Protein AF-A0A427TAP5-F1 (afdb_monomer_lite)

Organism: NCBI:txid2267691

pLDDT: mean 83.66, std 18.41, range [25.94, 98.5]

Structure (mmCIF, N/CA/C/O backbone):
data_AF-A0A427TAP5-F1
#
_entry.id   AF-A0A427TAP5-F1
#
loop_
_atom_site.group_PDB
_atom_site.id
_atom_site.type_symbol
_atom_site.label_atom_id
_atom_site.label_alt_id
_atom_site.label_comp_id
_atom_site.label_asym_id
_atom_site.label_entity_id
_atom_site.label_seq_id
_atom_site.pdbx_PDB_ins_code
_atom_site.Cartn_x
_atom_site.Cartn_y
_atom_site.Cartn_z
_atom_site.occupancy
_atom_site.B_iso_or_equiv
_atom_site.auth_seq_id
_atom_site.auth_comp_id
_atom_site.auth_asym_id
_atom_site.auth_atom_id
_atom_site.pdbx_PDB_model_num
ATOM 1 N N . MET A 1 1 ? -48.249 19.374 57.199 1.00 39.59 1 MET A N 1
ATOM 2 C CA . MET A 1 1 ? -49.487 20.054 56.760 1.00 39.59 1 MET A CA 1
ATOM 3 C C . MET A 1 1 ? -50.034 19.274 55.580 1.00 39.59 1 MET A C 1
ATOM 5 O O . MET A 1 1 ? -49.318 19.154 54.598 1.00 39.59 1 MET A O 1
ATOM 9 N N . VAL A 1 2 ? -51.227 18.689 55.695 1.00 40.00 2 VAL A N 1
ATOM 10 C CA . VAL A 1 2 ? -51.883 17.977 54.583 1.00 40.00 2 VAL A CA 1
ATOM 11 C C . VAL A 1 2 ? -52.813 18.966 53.885 1.00 40.00 2 VAL A C 1
ATOM 13 O O . VAL A 1 2 ? -53.567 19.669 54.557 1.00 40.00 2 VAL A O 1
ATOM 16 N N . ALA A 1 3 ? -52.713 19.076 52.560 1.00 45.16 3 ALA A N 1
ATOM 17 C CA . ALA A 1 3 ? -53.580 19.954 51.780 1.00 45.16 3 ALA A CA 1
ATOM 18 C C . ALA A 1 3 ? -55.010 19.378 51.719 1.00 45.16 3 ALA A C 1
ATOM 20 O O . ALA A 1 3 ? -55.154 18.159 51.633 1.00 45.16 3 ALA A O 1
ATOM 21 N N . PRO A 1 4 ? -56.066 20.212 51.745 1.00 47.97 4 PRO A N 1
ATOM 22 C CA . PRO A 1 4 ? -57.432 19.721 51.614 1.00 47.97 4 PRO A CA 1
ATOM 23 C C . PRO A 1 4 ? -57.667 19.174 50.200 1.00 47.97 4 PRO A C 1
ATOM 25 O O . PRO A 1 4 ? -57.480 19.889 49.210 1.00 47.97 4 PRO A O 1
ATOM 28 N N . GLU A 1 5 ? -58.102 17.916 50.103 1.00 47.03 5 GLU A N 1
ATOM 29 C CA . GLU A 1 5 ? -58.583 17.350 48.842 1.00 47.03 5 GLU A CA 1
ATOM 30 C C . GLU A 1 5 ? -59.774 18.159 48.316 1.00 47.03 5 GLU A C 1
ATOM 32 O O . GLU A 1 5 ? -60.686 18.540 49.056 1.00 47.03 5 GLU A O 1
ATOM 37 N N . LYS A 1 6 ? -59.767 18.436 47.009 1.00 46.75 6 LYS A N 1
ATOM 38 C CA . LYS A 1 6 ? -60.892 19.100 46.347 1.00 46.75 6 LYS A CA 1
ATOM 39 C C . LYS A 1 6 ? -62.068 18.119 46.269 1.00 46.75 6 LYS A C 1
ATOM 41 O O . LYS A 1 6 ? -61.846 16.981 45.859 1.00 46.75 6 LYS A O 1
ATOM 46 N N . PRO A 1 7 ? -63.308 18.540 46.575 1.00 47.72 7 PRO A N 1
ATOM 47 C CA . PRO A 1 7 ? -64.465 17.662 46.460 1.00 47.72 7 PRO A CA 1
ATOM 48 C C . PRO A 1 7 ? -64.634 17.198 45.009 1.00 47.72 7 PRO A C 1
ATOM 50 O O . PRO A 1 7 ? -64.739 18.010 44.086 1.00 47.72 7 PRO A O 1
ATOM 53 N N . GLN A 1 8 ? -64.648 15.881 44.817 1.00 48.94 8 GLN A N 1
ATOM 54 C CA . GLN A 1 8 ? -64.841 15.255 43.516 1.00 48.94 8 GLN A CA 1
ATOM 55 C C . GLN A 1 8 ? -66.240 15.600 42.985 1.00 48.94 8 GLN A C 1
ATOM 57 O O . GLN A 1 8 ? -67.245 15.423 43.671 1.00 48.94 8 GLN A O 1
ATOM 62 N N . SER A 1 9 ? -66.298 16.144 41.767 1.00 46.56 9 SER A N 1
ATOM 63 C CA . SER A 1 9 ? -67.547 16.612 41.158 1.00 46.56 9 SER A CA 1
ATOM 64 C C . SER A 1 9 ? -68.545 15.461 41.019 1.00 46.56 9 SER A C 1
ATOM 66 O O . SER A 1 9 ? -68.248 14.474 40.348 1.00 46.56 9 SER A O 1
ATOM 68 N N . ALA A 1 10 ? -69.743 15.614 41.589 1.00 49.19 10 ALA A N 1
ATOM 69 C CA . ALA A 1 10 ? -70.813 14.630 41.448 1.00 49.19 10 ALA A CA 1
ATOM 70 C C . ALA A 1 10 ? -71.161 14.399 39.959 1.00 49.19 10 ALA A C 1
ATOM 72 O O . ALA A 1 10 ? -71.121 15.356 39.170 1.00 49.19 10 ALA A O 1
ATOM 73 N N . PRO A 1 11 ? -71.491 13.158 39.549 1.00 53.19 11 PRO A N 1
ATOM 74 C CA . PRO A 1 11 ? -71.753 12.840 38.152 1.00 53.19 11 PRO A CA 1
ATOM 75 C C . PRO A 1 11 ? -72.987 13.594 37.645 1.00 53.19 11 PRO A C 1
ATOM 77 O O . PRO A 1 11 ? -74.078 13.489 38.206 1.00 53.19 11 PRO A O 1
ATOM 80 N N . LYS A 1 12 ? -72.818 14.349 36.554 1.00 56.84 12 LYS A N 1
ATOM 81 C CA . LYS A 1 12 ? -73.929 15.002 35.852 1.00 56.84 12 LYS A CA 1
ATOM 82 C C . LYS A 1 12 ? -74.836 13.921 35.266 1.00 56.84 12 LYS A C 1
ATOM 84 O O . LYS A 1 12 ? -74.424 13.210 34.354 1.00 56.84 12 LYS A O 1
ATOM 89 N N . THR A 1 13 ? -76.066 13.814 35.755 1.00 53.75 13 THR A N 1
ATOM 90 C CA . THR A 1 13 ? -77.063 12.889 35.212 1.00 53.75 13 THR A CA 1
ATOM 91 C C . THR A 1 13 ? -77.574 13.393 33.862 1.00 53.75 13 THR A C 1
ATOM 93 O O . THR A 1 13 ? -78.489 14.211 33.771 1.00 53.75 13 THR A O 1
ATOM 96 N N . THR A 1 14 ? -76.973 12.906 32.777 1.00 61.78 14 THR A N 1
ATOM 97 C CA . THR A 1 14 ? -77.466 13.129 31.416 1.00 61.78 14 THR A CA 1
ATOM 98 C C . THR A 1 14 ? -78.796 12.402 31.231 1.00 61.78 14 THR A C 1
ATOM 100 O O . THR A 1 14 ? -78.848 11.178 31.142 1.00 61.78 14 THR A O 1
ATOM 103 N N . GLN A 1 15 ? -79.884 13.169 31.180 1.00 73.69 15 GLN A N 1
ATOM 104 C CA . GLN A 1 15 ? -81.223 12.671 30.867 1.00 73.69 15 GLN A CA 1
ATOM 105 C C . GLN A 1 15 ? -81.251 11.923 29.519 1.00 73.69 15 GLN A C 1
ATOM 107 O O . GLN A 1 15 ? -80.709 12.401 28.519 1.00 73.69 15 GLN A O 1
ATOM 112 N N . PHE A 1 16 ? -81.874 10.741 29.500 1.00 81.44 16 PHE A N 1
ATOM 113 C CA . PHE A 1 16 ? -81.977 9.894 28.309 1.00 81.44 16 PHE A CA 1
ATOM 114 C C . PHE A 1 16 ? -82.838 10.545 27.218 1.00 81.44 16 PHE A C 1
ATOM 116 O O . PHE A 1 16 ? -83.884 11.130 27.506 1.00 81.44 16 PHE A O 1
ATOM 123 N N . ALA A 1 17 ? -82.442 10.387 25.954 1.00 79.94 17 ALA A N 1
ATOM 124 C CA . ALA A 1 17 ? -83.244 10.828 24.821 1.00 79.94 17 ALA A CA 1
ATOM 125 C C . ALA A 1 17 ? -84.528 9.988 24.707 1.00 79.94 17 ALA A C 1
ATOM 127 O O . ALA A 1 17 ? -84.497 8.759 24.822 1.00 79.94 17 ALA A O 1
ATOM 128 N N . VAL A 1 18 ? -85.658 10.651 24.456 1.00 79.06 18 VAL A N 1
ATOM 129 C CA . VAL A 1 18 ? -86.977 10.019 24.315 1.00 79.06 18 VAL A CA 1
ATOM 130 C C . VAL A 1 18 ? -87.340 9.919 22.834 1.00 79.06 18 VAL A C 1
ATOM 132 O O . VAL A 1 18 ? -87.356 10.920 22.123 1.00 79.06 18 VAL A O 1
ATOM 135 N N . GLY A 1 19 ? -87.633 8.706 22.373 1.00 75.69 19 GLY A N 1
ATOM 136 C CA . GLY A 1 19 ? -88.210 8.423 21.062 1.00 75.69 19 GLY A CA 1
ATOM 137 C C . GLY A 1 19 ? -89.713 8.127 21.135 1.00 75.69 19 GLY A C 1
ATOM 138 O O . GLY A 1 19 ? -90.328 8.124 22.199 1.00 75.69 19 GLY A O 1
ATOM 139 N N . VAL A 1 20 ? -90.304 7.804 19.981 1.00 75.25 20 VAL A N 1
ATOM 140 C CA . VAL A 1 20 ? -91.761 7.605 19.788 1.00 75.25 20 VAL A CA 1
ATOM 141 C C . VAL A 1 20 ? -92.376 6.514 20.692 1.00 75.25 20 VAL A C 1
ATOM 143 O O . VAL A 1 20 ? -93.588 6.486 20.885 1.00 75.25 20 VAL A O 1
ATOM 146 N N . ARG A 1 21 ? -91.563 5.616 21.268 1.00 80.12 21 ARG A N 1
ATOM 147 C CA . ARG A 1 21 ? -91.992 4.544 22.191 1.00 80.12 21 ARG A CA 1
ATOM 148 C C . ARG A 1 21 ? -91.241 4.548 23.536 1.00 80.12 21 ARG A C 1
ATOM 150 O O . ARG A 1 21 ? -91.074 3.497 24.144 1.00 80.12 21 ARG A O 1
ATOM 157 N N . GLY A 1 22 ? -90.799 5.716 24.007 1.00 83.19 22 GLY A N 1
ATOM 158 C CA . GLY A 1 22 ? -90.080 5.873 25.279 1.00 83.19 22 GLY A CA 1
ATOM 159 C C . GLY A 1 22 ? -88.576 6.091 25.096 1.00 83.19 22 GLY A C 1
ATOM 160 O O . GLY A 1 22 ? -88.138 6.534 24.036 1.00 83.19 22 GLY A O 1
ATOM 161 N N . TYR A 1 23 ? -87.781 5.830 26.136 1.00 85.31 23 TYR A N 1
ATOM 162 C CA . TYR A 1 23 ? -86.335 6.082 26.112 1.00 85.31 23 TYR A CA 1
ATOM 163 C C . TYR A 1 23 ? -85.601 5.296 25.015 1.00 85.31 23 TYR A C 1
ATOM 165 O O . TYR A 1 23 ? -85.964 4.168 24.678 1.00 85.31 23 TYR A O 1
ATOM 173 N N . ASN A 1 24 ? -84.536 5.892 24.476 1.00 85.25 24 ASN A N 1
ATOM 174 C CA . ASN A 1 24 ? -83.646 5.244 23.520 1.00 85.25 24 ASN A CA 1
ATOM 175 C C . ASN A 1 24 ? -82.921 4.061 24.186 1.00 85.25 24 ASN A C 1
ATOM 177 O O . ASN A 1 24 ? -81.950 4.259 24.914 1.00 85.25 24 ASN A O 1
ATOM 181 N N . GLN A 1 25 ? -83.392 2.841 23.909 1.00 84.19 25 GLN A N 1
ATOM 182 C CA . GLN A 1 25 ? -82.878 1.599 24.496 1.00 84.19 25 GLN A CA 1
ATOM 183 C C . GLN A 1 25 ? -81.355 1.486 24.383 1.00 84.19 25 GLN A C 1
ATOM 185 O O . GLN A 1 25 ? -80.702 1.251 25.390 1.00 84.19 25 GLN A O 1
ATOM 190 N N . ARG A 1 26 ? -80.770 1.791 23.215 1.00 84.81 26 ARG A N 1
ATOM 191 C CA . ARG A 1 26 ? -79.315 1.703 23.020 1.00 84.81 26 ARG A CA 1
ATOM 192 C C . ARG A 1 26 ? -78.543 2.633 23.963 1.00 84.81 26 ARG A C 1
ATOM 194 O O . ARG A 1 26 ? -77.546 2.220 24.535 1.00 84.81 26 ARG A O 1
ATOM 201 N N . GLN A 1 27 ? -79.035 3.857 24.169 1.00 86.25 27 GLN A N 1
ATOM 202 C CA . GLN A 1 27 ? -78.428 4.822 25.096 1.00 86.25 27 GLN A CA 1
ATOM 203 C C . GLN A 1 27 ? -78.583 4.386 26.565 1.00 86.25 27 GLN A C 1
ATOM 205 O O . GLN A 1 27 ? -77.705 4.644 27.389 1.00 86.25 27 GLN A O 1
ATOM 210 N N . VAL A 1 28 ? -79.704 3.740 26.904 1.00 88.75 28 VAL A N 1
ATOM 211 C CA . VAL A 1 28 ? -79.942 3.186 28.245 1.00 88.75 28 VAL A CA 1
ATOM 212 C C . VAL A 1 28 ? -79.015 1.997 28.501 1.00 88.75 28 VAL A C 1
ATOM 214 O O . VAL A 1 28 ? -78.360 1.971 29.538 1.00 88.75 28 VAL A O 1
ATOM 217 N N . ASP A 1 29 ? -78.891 1.070 27.552 1.00 88.56 29 ASP A N 1
ATOM 218 C CA . ASP A 1 29 ? -78.021 -0.105 27.653 1.00 88.56 29 ASP A CA 1
ATOM 219 C C . ASP A 1 29 ? -76.536 0.291 27.720 1.00 88.56 29 ASP A C 1
ATOM 221 O O . ASP A 1 29 ? -75.805 -0.211 28.575 1.00 88.56 29 ASP A O 1
ATOM 225 N N . GLU A 1 30 ? -76.102 1.249 26.888 1.00 88.12 30 GLU A N 1
ATOM 226 C CA . GLU A 1 30 ? -74.766 1.862 26.947 1.00 88.12 30 GLU A CA 1
ATOM 227 C C . GLU A 1 30 ? -74.496 2.439 28.353 1.00 88.12 30 GLU A C 1
ATOM 229 O O . GLU A 1 30 ? -73.496 2.088 28.984 1.00 88.12 30 GLU A O 1
ATOM 234 N N . ARG A 1 31 ? -75.419 3.240 28.913 1.00 89.00 31 ARG A N 1
ATOM 235 C CA . ARG A 1 31 ? -75.233 3.839 30.248 1.00 89.00 31 ARG A CA 1
ATOM 236 C C . ARG A 1 31 ? -75.342 2.830 31.395 1.00 89.00 31 ARG A C 1
ATOM 238 O O . ARG A 1 31 ? -74.674 3.004 32.411 1.00 89.00 31 ARG A O 1
ATOM 245 N N . LEU A 1 32 ? -76.153 1.779 31.269 1.00 91.38 32 LEU A N 1
ATOM 246 C CA . LEU A 1 32 ? -76.218 0.693 32.254 1.00 91.38 32 LEU A CA 1
ATOM 247 C C . LEU A 1 32 ? -74.939 -0.152 32.237 1.00 91.38 32 LEU A C 1
ATOM 249 O O . LEU A 1 32 ? -74.470 -0.561 33.301 1.00 91.38 32 LEU A O 1
ATOM 253 N N . ALA A 1 33 ? -74.340 -0.373 31.064 1.00 91.00 33 ALA A N 1
ATOM 254 C CA . ALA A 1 33 ? -73.041 -1.027 30.935 1.00 91.00 33 ALA A CA 1
ATOM 255 C C . ALA A 1 33 ? -71.915 -0.176 31.550 1.00 91.00 33 ALA A C 1
ATOM 257 O O . ALA A 1 33 ? -71.110 -0.707 32.320 1.00 91.00 33 ALA A O 1
ATOM 258 N N . GLU A 1 34 ? -71.898 1.138 31.290 1.00 90.81 34 GLU A N 1
ATOM 259 C CA . GLU A 1 34 ? -71.001 2.092 31.958 1.00 90.81 34 GLU A CA 1
ATOM 260 C C . GLU A 1 34 ? -71.187 2.080 33.478 1.00 90.81 34 GLU A C 1
ATOM 262 O O . GLU A 1 34 ? -70.222 1.862 34.200 1.00 90.81 34 GLU A O 1
ATOM 267 N N . LEU A 1 35 ? -72.416 2.228 33.982 1.00 94.06 35 LEU A N 1
ATOM 268 C CA . LEU A 1 35 ? -72.699 2.235 35.421 1.00 94.06 35 LEU A CA 1
ATOM 269 C C . LEU A 1 35 ? -72.313 0.907 36.093 1.00 94.06 35 LEU A C 1
ATOM 271 O O . LEU A 1 35 ? -71.794 0.895 37.207 1.00 94.06 35 LEU A O 1
ATOM 275 N N . THR A 1 36 ? -72.520 -0.222 35.411 1.00 94.88 36 THR A N 1
ATOM 276 C CA . THR A 1 36 ? -72.092 -1.546 35.892 1.00 94.88 36 THR A CA 1
ATOM 277 C C . THR A 1 36 ? -70.565 -1.655 35.941 1.00 94.88 36 THR A C 1
ATOM 279 O O . THR A 1 36 ? -70.020 -2.282 36.852 1.00 94.88 36 THR A O 1
ATOM 282 N N . LYS A 1 37 ? -69.855 -1.039 34.988 1.00 95.62 37 LYS A N 1
ATOM 283 C CA . LYS A 1 37 ? -68.391 -0.936 34.998 1.00 95.62 37 LYS A CA 1
ATOM 284 C C . LYS A 1 37 ? -67.913 -0.026 36.136 1.00 95.62 37 LYS A C 1
ATOM 286 O O . LYS A 1 37 ? -67.112 -0.484 36.945 1.00 95.62 37 LYS A O 1
ATOM 291 N N . GLU A 1 38 ? -68.468 1.181 36.261 1.00 94.25 38 GLU A N 1
ATOM 292 C CA . GLU A 1 38 ? -68.204 2.132 37.352 1.00 94.25 38 GLU A CA 1
ATOM 293 C C . GLU A 1 38 ? -68.434 1.477 38.728 1.00 94.25 38 GLU A C 1
ATOM 295 O O . GLU A 1 38 ? -67.595 1.599 39.621 1.00 94.25 38 GLU A O 1
ATOM 300 N N . MET A 1 39 ? -69.518 0.707 38.903 1.00 95.38 39 MET A N 1
ATOM 301 C CA . MET A 1 39 ? -69.781 -0.051 40.134 1.00 95.38 39 MET A CA 1
ATOM 302 C C . MET A 1 39 ? -68.739 -1.138 40.411 1.00 95.38 39 MET A C 1
ATOM 304 O O . MET A 1 39 ? -68.358 -1.317 41.565 1.00 95.38 39 MET A O 1
ATOM 308 N N . ARG A 1 40 ? -68.279 -1.878 39.392 1.00 95.69 40 ARG A N 1
ATOM 309 C CA . ARG A 1 40 ? -67.239 -2.912 39.559 1.00 95.69 40 ARG A CA 1
ATOM 310 C C . ARG A 1 40 ? -65.884 -2.300 39.901 1.00 95.69 40 ARG A C 1
ATOM 312 O O . ARG A 1 40 ? -65.202 -2.815 40.781 1.00 95.69 40 ARG A O 1
ATOM 319 N N . GLU A 1 41 ? -65.519 -1.204 39.242 1.00 95.44 41 GLU A N 1
ATOM 320 C CA . GLU A 1 41 ? -64.302 -0.439 39.535 1.00 95.44 41 GLU A CA 1
ATOM 321 C C . GLU A 1 41 ? -64.362 0.137 40.958 1.00 95.44 41 GLU A C 1
ATOM 323 O O . GLU A 1 41 ? -63.457 -0.107 41.751 1.00 95.44 41 GLU A O 1
ATOM 328 N N . THR A 1 42 ? -65.477 0.768 41.342 1.00 95.81 42 THR A N 1
ATOM 329 C CA . THR A 1 42 ? -65.686 1.297 42.704 1.00 95.81 42 THR A CA 1
ATOM 330 C C . THR A 1 42 ? -65.667 0.197 43.768 1.00 95.81 42 THR A C 1
ATOM 332 O O . THR A 1 42 ? -65.064 0.376 44.824 1.00 95.81 42 THR A O 1
ATOM 335 N N . ALA A 1 43 ? -66.297 -0.956 43.511 1.00 96.06 43 ALA A N 1
ATOM 336 C CA . ALA A 1 43 ? -66.269 -2.095 44.428 1.00 96.06 43 ALA A CA 1
ATOM 337 C C . ALA A 1 43 ? -64.843 -2.631 44.609 1.00 96.06 43 ALA A C 1
ATOM 339 O O . ALA A 1 43 ? -64.413 -2.836 45.740 1.00 96.06 43 ALA A O 1
ATOM 340 N N . ARG A 1 44 ? -64.084 -2.766 43.515 1.00 96.62 44 ARG A N 1
ATOM 341 C CA . ARG A 1 44 ? -62.677 -3.170 43.559 1.00 96.62 44 ARG A CA 1
ATOM 342 C C . ARG A 1 44 ? -61.821 -2.177 44.349 1.00 96.62 44 ARG A C 1
ATOM 344 O O . ARG A 1 44 ? -61.107 -2.600 45.249 1.00 96.62 44 ARG A O 1
ATOM 351 N N . SER A 1 45 ? -61.920 -0.877 44.067 1.00 95.44 45 SER A N 1
ATOM 352 C CA . SER A 1 45 ? -61.161 0.148 44.797 1.00 95.44 45 SER A CA 1
ATOM 353 C C . SER A 1 45 ? -61.551 0.224 46.276 1.00 95.44 45 SER A C 1
ATOM 355 O O . SER A 1 45 ? -60.689 0.446 47.121 1.00 95.44 45 SER A O 1
ATOM 357 N N . ARG A 1 46 ? -62.825 -0.015 46.620 1.00 97.06 46 ARG A N 1
ATOM 358 C CA . ARG A 1 46 ? -63.265 -0.173 48.014 1.00 97.06 46 ARG A CA 1
ATOM 359 C C . ARG A 1 46 ? -62.599 -1.384 48.666 1.00 97.06 46 ARG A C 1
ATOM 361 O O . ARG A 1 46 ? -62.130 -1.264 49.791 1.00 97.06 46 ARG A O 1
ATOM 368 N N . ASP A 1 47 ? -62.558 -2.528 47.994 1.00 96.81 47 ASP A N 1
ATOM 369 C CA . ASP A 1 47 ? -62.003 -3.758 48.566 1.00 96.81 47 ASP A CA 1
ATOM 370 C C . ASP A 1 47 ? -60.470 -3.656 48.729 1.00 96.81 47 ASP A C 1
ATOM 372 O O . ASP A 1 47 ? -59.934 -4.055 49.762 1.00 96.81 47 ASP A O 1
ATOM 376 N N . GLU A 1 48 ? -59.777 -2.999 47.790 1.00 95.81 48 GLU A N 1
ATOM 377 C CA . GLU A 1 48 ? -58.362 -2.602 47.905 1.00 95.81 48 GLU A CA 1
ATOM 378 C C . GLU A 1 48 ? -58.137 -1.604 49.072 1.00 95.81 48 GLU A C 1
ATOM 380 O O . GLU A 1 48 ? -57.195 -1.755 49.859 1.00 95.81 48 GLU A O 1
ATOM 385 N N . ALA A 1 49 ? -59.032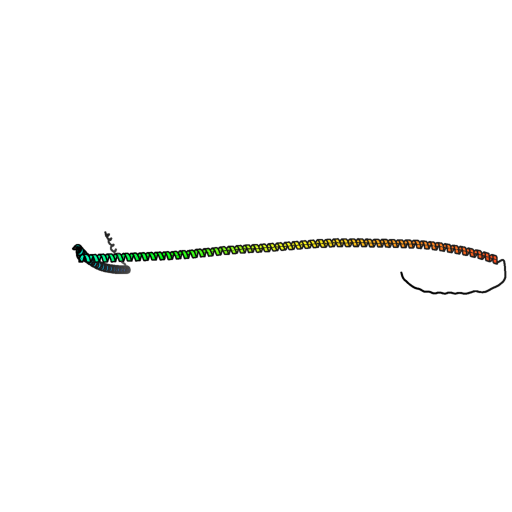 -0.626 49.265 1.00 96.12 49 ALA A N 1
ATOM 386 C CA . ALA A 1 49 ? -58.982 0.319 50.389 1.00 96.12 49 ALA A CA 1
ATOM 387 C C . ALA A 1 49 ? -59.262 -0.346 51.754 1.00 96.12 49 ALA A C 1
ATOM 389 O O . ALA A 1 49 ? -58.641 -0.005 52.760 1.00 96.12 49 ALA A O 1
ATOM 390 N N . VAL A 1 50 ? -60.167 -1.329 51.812 1.00 97.06 50 VAL A N 1
ATOM 391 C CA . VAL A 1 50 ? -60.436 -2.118 53.026 1.00 97.06 50 VAL A CA 1
ATOM 392 C C . VAL A 1 50 ? -59.246 -3.020 53.363 1.00 97.06 50 VAL A C 1
ATOM 394 O O . VAL A 1 50 ? -58.859 -3.090 54.530 1.00 97.06 50 VAL A O 1
ATOM 397 N N . ALA A 1 51 ? -58.620 -3.654 52.365 1.00 95.88 51 ALA A N 1
ATOM 398 C CA . ALA A 1 51 ? -57.413 -4.457 52.561 1.00 95.88 51 ALA A CA 1
ATOM 399 C C . ALA A 1 51 ? -56.269 -3.612 53.149 1.00 95.88 51 ALA A C 1
ATOM 401 O O . ALA A 1 51 ? -55.780 -3.916 54.240 1.00 95.88 51 ALA A O 1
ATOM 402 N N . THR A 1 52 ? -55.931 -2.495 52.495 1.00 95.56 52 THR A N 1
ATOM 403 C CA . THR A 1 52 ? -54.890 -1.559 52.959 1.00 95.56 52 THR A CA 1
ATOM 404 C C . THR A 1 52 ? -55.197 -0.955 54.332 1.00 95.56 52 THR A C 1
ATOM 406 O O . THR A 1 52 ? -54.306 -0.892 55.175 1.00 95.56 52 THR A O 1
ATOM 409 N N . SER A 1 53 ? -56.453 -0.599 54.621 1.00 96.38 53 SER A N 1
ATOM 410 C CA . SER A 1 53 ? -56.880 -0.176 55.965 1.00 96.38 53 SER A CA 1
ATOM 411 C C . SER A 1 53 ? -56.658 -1.272 57.021 1.00 96.38 53 SER A C 1
ATOM 413 O O . SER A 1 53 ? -56.168 -0.996 58.122 1.00 96.38 53 SER A O 1
ATOM 415 N N . SER A 1 54 ? -56.937 -2.537 56.681 1.00 95.56 54 SER A N 1
ATOM 416 C CA . SER A 1 54 ? -56.699 -3.673 57.580 1.00 95.56 54 SER A CA 1
ATOM 417 C C . SER A 1 54 ? -55.207 -3.889 57.864 1.00 95.56 54 SER A C 1
ATOM 419 O O . SER A 1 54 ? -54.838 -4.174 59.003 1.00 95.56 54 SER A O 1
ATOM 421 N N . ASP A 1 55 ? -54.341 -3.705 56.865 1.00 95.88 55 ASP A N 1
ATOM 422 C CA . ASP A 1 55 ? -52.892 -3.871 57.005 1.00 95.88 55 ASP A CA 1
ATOM 423 C C . ASP A 1 55 ? -52.252 -2.704 57.762 1.00 95.88 55 ASP A C 1
ATOM 425 O O . ASP A 1 55 ? -51.443 -2.931 58.663 1.00 95.88 55 ASP A O 1
ATOM 429 N N . LEU A 1 56 ? -52.694 -1.468 57.507 1.00 95.75 56 LEU A N 1
ATOM 430 C CA . LEU A 1 56 ? -52.322 -0.300 58.311 1.00 95.75 56 LEU A CA 1
ATOM 431 C C . LEU A 1 56 ? -52.749 -0.459 59.776 1.00 95.75 56 LEU A C 1
ATOM 433 O O . LEU A 1 56 ? -51.992 -0.100 60.675 1.00 95.75 56 LEU A O 1
ATOM 437 N N . THR A 1 57 ? -53.918 -1.052 60.037 1.00 96.38 57 THR A N 1
ATOM 438 C CA . THR A 1 57 ? -54.381 -1.336 61.406 1.00 96.38 57 THR A CA 1
ATOM 439 C C . THR A 1 57 ? -53.483 -2.364 62.106 1.00 96.38 57 THR A C 1
ATOM 441 O O . THR A 1 57 ? -53.131 -2.171 63.270 1.00 96.38 57 THR A O 1
ATOM 444 N N . LYS A 1 58 ? -53.046 -3.424 61.404 1.00 96.62 58 LYS A N 1
ATOM 445 C CA . LYS A 1 58 ? -52.073 -4.404 61.932 1.00 96.62 58 LYS A CA 1
ATOM 446 C C . LYS A 1 58 ? -50.721 -3.747 62.223 1.00 96.62 58 LYS A C 1
ATOM 448 O O . LYS A 1 58 ? -50.181 -3.936 63.311 1.00 96.62 58 LYS A O 1
ATOM 453 N N . ALA A 1 59 ? -50.201 -2.953 61.285 1.00 95.00 59 ALA A N 1
ATOM 454 C CA . ALA A 1 59 ? -48.931 -2.242 61.434 1.00 95.00 59 ALA A CA 1
ATOM 455 C C . ALA A 1 59 ? -48.964 -1.244 62.604 1.00 95.00 59 ALA A C 1
ATOM 457 O O . ALA A 1 59 ? -48.023 -1.180 63.391 1.00 95.00 59 ALA A O 1
ATOM 458 N N . LEU A 1 60 ? -50.074 -0.520 62.777 1.00 96.50 60 LEU A N 1
ATOM 459 C CA . LEU A 1 60 ? -50.279 0.401 63.893 1.00 96.50 60 LEU A CA 1
ATOM 460 C C . LEU A 1 60 ? -50.361 -0.334 65.238 1.00 96.50 60 LEU A C 1
ATOM 462 O O . LEU A 1 60 ? -49.734 0.106 66.199 1.00 96.50 60 LEU A O 1
ATOM 466 N N . ALA A 1 61 ? -51.076 -1.461 65.318 1.00 95.38 61 ALA A N 1
ATOM 467 C CA . ALA A 1 61 ? -51.134 -2.274 66.535 1.00 95.38 61 ALA A CA 1
ATOM 468 C C . ALA A 1 61 ? -49.757 -2.856 66.909 1.00 95.38 61 ALA A C 1
ATOM 470 O O . ALA A 1 61 ? -49.383 -2.868 68.083 1.00 95.38 61 ALA A O 1
ATOM 471 N N . TYR A 1 62 ? -48.979 -3.286 65.910 1.00 96.62 62 TYR A N 1
ATOM 472 C CA . TYR A 1 62 ? -47.603 -3.748 66.087 1.00 96.62 62 TYR A CA 1
ATOM 473 C C . TYR A 1 62 ? -46.690 -2.620 66.606 1.00 96.62 62 TYR A C 1
ATOM 475 O O . TYR A 1 62 ? -46.069 -2.769 67.658 1.00 96.62 62 TYR A O 1
ATOM 483 N N . ALA A 1 63 ? -46.708 -1.450 65.961 1.00 94.38 63 ALA A N 1
ATOM 484 C CA . ALA A 1 63 ? -45.933 -0.282 66.385 1.00 94.38 63 ALA A CA 1
ATOM 485 C C . ALA A 1 63 ? -46.331 0.228 67.785 1.00 94.38 63 ALA A C 1
ATOM 487 O O . ALA A 1 63 ? -45.474 0.628 68.569 1.00 94.38 63 ALA A O 1
ATOM 488 N N . GLN A 1 64 ? -47.621 0.186 68.145 1.00 95.19 64 GLN A N 1
ATOM 489 C CA . GLN A 1 64 ? -48.084 0.510 69.500 1.00 95.19 64 GLN A CA 1
ATOM 490 C C . GLN A 1 64 ? -47.537 -0.464 70.550 1.00 95.19 64 GLN A C 1
ATOM 492 O O . GLN A 1 64 ? -47.174 -0.032 71.647 1.00 95.19 64 GLN A O 1
ATOM 497 N N . LYS A 1 65 ? -47.455 -1.759 70.220 1.00 96.12 65 LYS A N 1
ATOM 498 C CA . LYS A 1 65 ? -46.875 -2.782 71.094 1.00 96.12 65 LYS A CA 1
ATOM 499 C C . LYS A 1 65 ? -45.373 -2.553 71.294 1.00 96.12 65 LYS A C 1
ATOM 501 O O . LYS A 1 65 ? -44.941 -2.454 72.441 1.00 96.12 65 LYS A O 1
ATOM 506 N N . GLU A 1 66 ? -44.598 -2.388 70.222 1.00 93.62 66 GLU A N 1
ATOM 507 C CA . GLU A 1 66 ? -43.157 -2.095 70.319 1.00 93.62 66 GLU A CA 1
ATOM 508 C C . GLU A 1 66 ? -42.888 -0.792 71.086 1.00 93.62 66 GLU A C 1
ATOM 510 O O . GLU A 1 66 ? -41.992 -0.725 71.928 1.00 93.62 66 GLU A O 1
ATOM 515 N N . LEU A 1 67 ? -43.708 0.242 70.877 1.00 93.56 67 LEU A N 1
ATOM 516 C CA . LEU A 1 67 ? -43.612 1.509 71.605 1.00 93.56 67 LEU A CA 1
ATOM 517 C C . LEU A 1 67 ? -43.939 1.364 73.103 1.00 93.56 67 LEU A C 1
ATOM 519 O O . LEU A 1 67 ? -43.396 2.103 73.925 1.00 93.56 67 LEU A O 1
ATOM 523 N N . ALA A 1 68 ? -44.797 0.418 73.492 1.00 93.50 68 ALA A N 1
ATOM 524 C CA . ALA A 1 68 ? -45.033 0.090 74.898 1.00 93.50 68 ALA A CA 1
ATOM 525 C C . ALA A 1 68 ? -43.861 -0.704 75.506 1.00 93.50 68 ALA A C 1
ATOM 527 O O . ALA A 1 68 ? -43.418 -0.397 76.616 1.00 93.50 68 ALA A O 1
ATOM 528 N N . GLU A 1 69 ? -43.320 -1.681 74.774 1.00 89.75 69 GLU A N 1
ATOM 529 C CA . GLU A 1 69 ? -42.192 -2.517 75.208 1.00 89.75 69 GLU A CA 1
ATOM 530 C C . GLU A 1 69 ? -40.896 -1.702 75.365 1.00 89.75 69 GLU A C 1
ATOM 532 O O . GLU A 1 69 ? -40.235 -1.786 76.405 1.00 89.75 69 GLU A O 1
ATOM 537 N N . THR A 1 70 ? -40.584 -0.830 74.402 1.00 87.56 70 THR A N 1
ATOM 538 C CA . THR A 1 70 ? -39.438 0.099 74.454 1.00 87.56 70 THR A CA 1
ATOM 539 C C . THR A 1 70 ? -39.575 1.130 75.573 1.00 87.56 70 THR A C 1
ATOM 541 O O . THR A 1 70 ? -38.616 1.351 76.313 1.00 87.56 70 THR A O 1
ATOM 544 N N . LYS A 1 71 ? -40.766 1.709 75.795 1.00 88.56 71 LYS A N 1
ATOM 545 C CA . LYS A 1 71 ? -41.020 2.581 76.960 1.00 88.56 71 LYS A CA 1
ATOM 546 C C . LYS A 1 71 ? -40.806 1.851 78.284 1.00 88.56 71 LYS A C 1
ATOM 548 O O . LYS A 1 71 ? -40.217 2.421 79.201 1.00 88.56 71 LYS A O 1
ATOM 553 N N . ALA A 1 72 ? -41.244 0.596 78.390 1.00 85.38 72 ALA A N 1
ATOM 554 C CA . ALA A 1 72 ? -41.023 -0.213 79.585 1.00 85.38 72 ALA A CA 1
ATOM 555 C C . ALA A 1 72 ? -39.532 -0.545 79.793 1.00 85.38 72 ALA A C 1
ATOM 557 O O . ALA A 1 72 ? -39.061 -0.516 80.930 1.00 85.38 72 ALA A O 1
ATOM 558 N N . ALA A 1 73 ? -38.776 -0.817 78.724 1.00 81.31 73 ALA A N 1
ATOM 559 C CA . ALA A 1 73 ? -37.325 -1.011 78.785 1.00 81.31 73 ALA A CA 1
ATOM 560 C C . ALA A 1 73 ? -36.587 0.266 79.220 1.00 81.31 73 ALA A C 1
ATOM 562 O O . ALA A 1 73 ? -35.793 0.229 80.162 1.00 81.31 73 ALA A O 1
ATOM 563 N N . LEU A 1 74 ? -36.924 1.412 78.621 1.00 84.00 74 LEU A N 1
ATOM 564 C CA . LEU A 1 74 ? -36.359 2.714 78.976 1.00 84.00 74 LEU A CA 1
ATOM 565 C C . LEU A 1 74 ? -36.633 3.075 80.444 1.00 84.00 74 LEU A C 1
ATOM 567 O O . LEU A 1 74 ? -35.719 3.504 81.145 1.00 84.00 74 LEU A O 1
ATOM 571 N N . ALA A 1 75 ? -37.853 2.834 80.935 1.00 83.50 75 ALA A N 1
ATOM 572 C CA . ALA A 1 75 ? -38.203 3.060 82.337 1.00 83.50 75 ALA A CA 1
ATOM 573 C C . ALA A 1 75 ? -37.333 2.221 83.297 1.00 83.50 75 ALA A C 1
ATOM 575 O O . ALA A 1 75 ? -36.825 2.758 84.285 1.00 83.50 75 ALA A O 1
ATOM 576 N N . ARG A 1 76 ? -37.093 0.936 82.976 1.00 79.88 76 ARG A N 1
ATOM 577 C CA . ARG A 1 76 ? -36.182 0.054 83.739 1.00 79.88 76 ARG A CA 1
ATOM 578 C C . ARG A 1 76 ? -34.734 0.552 83.717 1.00 79.88 76 ARG A C 1
ATOM 580 O O . ARG A 1 76 ? -34.042 0.454 84.729 1.00 79.88 76 ARG A O 1
ATOM 587 N N . MET A 1 77 ? -34.273 1.096 82.588 1.00 77.56 77 MET A N 1
ATOM 588 C CA . MET A 1 77 ? -32.937 1.690 82.473 1.00 77.56 77 MET A CA 1
ATOM 589 C C . MET A 1 77 ? -32.801 2.977 83.298 1.00 77.56 77 MET A C 1
ATOM 591 O O . MET A 1 77 ? -31.776 3.170 83.953 1.00 77.56 77 MET A O 1
ATOM 595 N N . SER A 1 78 ? -33.827 3.836 83.311 1.00 81.56 78 SER A N 1
ATOM 596 C CA . SER A 1 78 ? -33.801 5.098 84.060 1.00 81.56 78 SER A CA 1
ATOM 597 C C . SER A 1 78 ? -33.935 4.918 85.573 1.00 81.56 78 SER A C 1
ATOM 599 O O . SER A 1 78 ? -33.353 5.691 86.328 1.00 81.56 78 SER A O 1
ATOM 601 N N . SER A 1 79 ? -34.683 3.909 86.039 1.00 80.50 79 SER A N 1
ATOM 602 C CA . SER A 1 79 ? -34.986 3.738 87.468 1.00 80.50 79 SER A CA 1
ATOM 603 C C . SER A 1 79 ? -33.827 3.173 88.294 1.00 80.50 79 SER A C 1
ATOM 605 O O . SER A 1 79 ? -33.824 3.305 89.516 1.00 80.50 79 SER A O 1
ATOM 607 N N . SER A 1 80 ? -32.853 2.503 87.671 1.00 74.75 80 SER A N 1
ATOM 608 C CA . SER A 1 80 ? -31.641 2.009 88.346 1.00 74.75 80 SER A CA 1
ATOM 609 C C . SER A 1 80 ? -30.488 1.833 87.350 1.00 74.75 80 SER A C 1
ATOM 611 O O . SER A 1 80 ? -30.219 0.710 86.920 1.00 74.75 80 SER A O 1
ATOM 613 N N . PRO A 1 81 ? -29.761 2.914 87.001 1.00 75.19 81 PRO A N 1
ATOM 614 C CA . PRO A 1 81 ? -28.718 2.888 85.968 1.00 75.19 81 PRO A CA 1
ATOM 615 C C . PRO A 1 81 ? -27.543 1.936 86.235 1.00 75.19 81 PRO A C 1
ATOM 617 O O . PRO A 1 81 ? -26.805 1.619 85.304 1.00 75.19 81 PRO A O 1
ATOM 620 N N . SER A 1 82 ? -27.345 1.489 87.477 1.00 79.12 82 SER A N 1
ATOM 621 C CA . SER A 1 82 ? -26.329 0.509 87.895 1.00 79.12 82 SER A CA 1
ATOM 622 C C . SER A 1 82 ? -26.891 -0.899 88.159 1.00 79.12 82 SER A C 1
ATOM 624 O O . SER A 1 82 ? -26.129 -1.810 88.470 1.00 79.12 82 SER A O 1
ATOM 626 N N . GLY A 1 83 ? -28.205 -1.106 88.022 1.00 80.31 83 GLY A N 1
ATOM 627 C CA . GLY A 1 83 ? -28.843 -2.409 88.214 1.00 80.31 83 GLY A CA 1
ATOM 628 C C . GLY A 1 83 ? -28.578 -3.379 87.057 1.00 80.31 83 GLY A C 1
ATOM 629 O O . GLY A 1 83 ? -28.448 -2.969 85.902 1.00 80.31 83 GLY A O 1
ATOM 630 N N . ALA A 1 84 ? -28.566 -4.684 87.350 1.00 79.62 84 ALA A N 1
ATOM 631 C CA . ALA A 1 84 ? -28.282 -5.736 86.366 1.00 79.62 84 ALA A CA 1
ATOM 632 C C . ALA A 1 84 ? -29.201 -5.683 85.126 1.00 79.62 84 ALA A C 1
ATOM 634 O O . ALA A 1 84 ? -28.736 -5.888 84.008 1.00 79.62 84 ALA A O 1
ATOM 635 N N . GLY A 1 85 ? -30.481 -5.329 85.303 1.00 79.44 85 GLY A N 1
ATOM 636 C CA . GLY A 1 85 ? -31.417 -5.130 84.190 1.00 79.44 85 GLY A CA 1
ATOM 637 C C . GLY A 1 85 ? -31.020 -3.974 83.264 1.00 79.44 85 GLY A C 1
ATOM 638 O O . GLY A 1 85 ? -30.987 -4.150 82.053 1.00 79.44 85 GLY A O 1
ATOM 639 N N . ALA A 1 86 ? -30.639 -2.816 83.814 1.00 79.69 86 ALA A N 1
ATOM 640 C CA . ALA A 1 86 ? -30.201 -1.664 83.019 1.00 79.69 86 ALA A CA 1
ATOM 641 C C . ALA A 1 86 ? -28.870 -1.924 82.288 1.00 79.69 86 ALA A C 1
ATOM 643 O O . ALA A 1 86 ? -28.664 -1.426 81.182 1.00 79.69 86 ALA A O 1
ATOM 644 N N . MET A 1 87 ? -27.979 -2.728 82.880 1.00 82.19 87 MET A N 1
ATOM 645 C CA . MET A 1 87 ? -26.767 -3.209 82.209 1.00 82.19 87 MET A CA 1
ATOM 646 C C . MET A 1 87 ? -27.099 -4.139 81.034 1.00 82.19 87 MET A C 1
ATOM 648 O O . MET A 1 87 ? -26.570 -3.937 79.945 1.00 82.19 87 MET A O 1
ATOM 652 N N . ALA A 1 88 ? -28.006 -5.104 81.219 1.00 84.44 88 ALA A N 1
ATOM 653 C CA . ALA A 1 88 ? -28.401 -6.041 80.167 1.00 84.44 88 ALA A CA 1
ATOM 654 C C . ALA A 1 88 ? -29.070 -5.348 78.964 1.00 84.44 88 ALA A C 1
ATOM 656 O O . ALA A 1 88 ? -28.728 -5.653 77.822 1.00 84.44 88 ALA A O 1
ATOM 657 N N . GLU A 1 89 ? -29.968 -4.382 79.197 1.00 83.44 89 GLU A N 1
ATOM 658 C CA . GLU A 1 89 ? -30.599 -3.619 78.105 1.00 83.44 89 GLU A CA 1
ATOM 659 C C . GLU A 1 89 ? -29.575 -2.724 77.371 1.00 83.44 89 GLU A C 1
ATOM 661 O O . GLU A 1 89 ? -29.621 -2.626 76.146 1.00 83.44 89 GLU A O 1
ATOM 666 N N . ARG A 1 90 ? -28.580 -2.140 78.068 1.00 86.81 90 ARG A N 1
ATOM 667 C CA . ARG A 1 90 ? -27.476 -1.421 77.394 1.00 86.81 90 ARG A CA 1
ATOM 668 C C . ARG A 1 90 ? -26.613 -2.336 76.530 1.00 86.81 90 ARG A C 1
ATOM 670 O O . ARG A 1 90 ? -26.252 -1.932 75.432 1.00 86.81 90 ARG A O 1
ATOM 677 N N . VAL A 1 91 ? -26.295 -3.548 76.991 1.00 89.44 91 VAL A N 1
ATOM 678 C CA . VAL A 1 91 ? -25.529 -4.518 76.188 1.00 89.44 91 VAL A CA 1
ATOM 679 C C . VAL A 1 91 ? -26.310 -4.925 74.936 1.00 89.44 91 VAL A C 1
ATOM 681 O O . VAL A 1 91 ? -25.719 -4.974 73.863 1.00 89.44 91 VAL A O 1
ATOM 684 N N . ARG A 1 92 ? -27.635 -5.124 75.031 1.00 87.25 92 ARG A N 1
ATOM 685 C CA . ARG A 1 92 ? -28.488 -5.341 73.848 1.00 87.25 92 ARG A CA 1
ATOM 686 C C . ARG A 1 92 ? -28.426 -4.170 72.872 1.00 87.25 92 ARG A C 1
ATOM 688 O O . ARG A 1 92 ? -28.162 -4.403 71.701 1.00 87.25 92 ARG A O 1
ATOM 695 N N . MET A 1 93 ? -28.592 -2.935 73.349 1.00 87.38 93 MET A N 1
ATOM 696 C CA . MET A 1 93 ? -28.534 -1.748 72.488 1.00 87.38 93 MET A CA 1
ATOM 697 C C . MET A 1 93 ? -27.156 -1.574 71.829 1.00 87.38 93 MET A C 1
ATOM 699 O O . MET A 1 93 ? -27.084 -1.232 70.656 1.00 87.38 93 MET A O 1
ATOM 703 N N . MET A 1 94 ? -26.056 -1.845 72.543 1.00 91.75 94 MET A N 1
ATOM 704 C CA . MET A 1 94 ? -24.718 -1.823 71.937 1.00 91.75 94 MET A CA 1
ATOM 705 C C . MET A 1 94 ? -24.530 -2.931 70.896 1.00 91.75 94 MET A C 1
ATOM 707 O O . MET A 1 94 ? -23.851 -2.703 69.901 1.00 91.75 94 MET A O 1
ATOM 711 N N . MET A 1 95 ? -25.134 -4.107 71.092 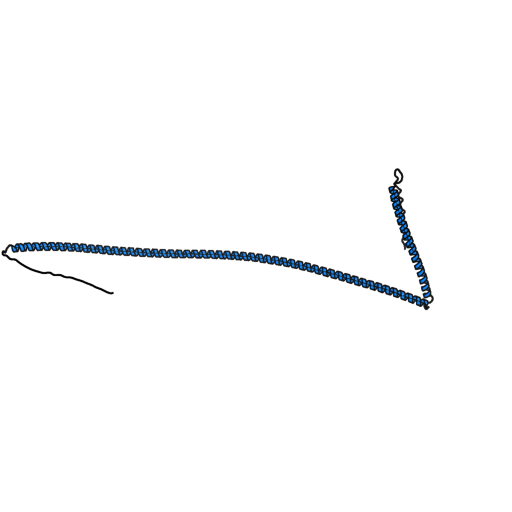1.00 93.62 95 MET A N 1
ATOM 712 C CA . MET A 1 95 ? -25.073 -5.191 70.109 1.00 93.62 95 MET A CA 1
ATOM 713 C C . MET A 1 95 ? -25.920 -4.880 68.868 1.00 93.62 95 MET A C 1
ATOM 715 O O . MET A 1 95 ? -25.445 -5.093 67.763 1.00 93.62 95 MET A O 1
ATOM 719 N N . GLN A 1 96 ? -27.104 -4.281 69.036 1.00 92.19 96 GLN A N 1
ATOM 720 C CA . GLN A 1 96 ? -27.928 -3.789 67.924 1.00 92.19 96 GLN A CA 1
ATOM 721 C C . GLN A 1 96 ? -27.224 -2.674 67.135 1.00 92.19 96 GLN A C 1
ATOM 723 O O . GLN A 1 96 ? -27.167 -2.751 65.916 1.00 92.19 96 GLN A O 1
ATOM 728 N N . LEU A 1 97 ? -26.607 -1.697 67.813 1.00 95.62 97 LEU A N 1
ATOM 729 C CA . LEU A 1 97 ? -25.789 -0.667 67.154 1.00 95.62 97 LEU A CA 1
ATOM 730 C C . LEU A 1 97 ? -24.604 -1.268 66.387 1.00 95.62 97 LEU A C 1
ATOM 732 O O . LEU A 1 97 ? -24.303 -0.824 65.286 1.00 95.62 97 LEU A O 1
ATOM 736 N N . ALA A 1 98 ? -23.945 -2.292 66.937 1.00 96.44 98 ALA A N 1
ATOM 737 C CA . ALA A 1 98 ? -22.869 -2.989 66.238 1.00 96.44 98 ALA A CA 1
ATOM 738 C C . ALA A 1 98 ? -23.383 -3.809 65.038 1.00 96.44 98 ALA A C 1
ATOM 740 O O . ALA A 1 98 ? -22.696 -3.901 64.026 1.00 96.44 98 ALA A O 1
ATOM 741 N N . GLU A 1 99 ? -24.581 -4.396 65.119 1.00 95.81 99 GLU A N 1
ATOM 742 C CA . GLU A 1 99 ? -25.236 -5.079 63.996 1.00 95.81 99 GLU A CA 1
ATOM 743 C C . GLU A 1 99 ? -25.623 -4.093 62.878 1.00 95.81 99 GLU A C 1
ATOM 745 O O . GLU A 1 99 ? -25.383 -4.393 61.708 1.00 95.81 99 GLU A O 1
ATOM 750 N N . GLU A 1 100 ? -26.139 -2.910 63.229 1.00 96.38 100 GLU A N 1
ATOM 751 C CA . GLU A 1 100 ? -26.406 -1.796 62.306 1.00 96.38 100 GLU A CA 1
ATOM 752 C C . GLU A 1 100 ? -25.109 -1.291 61.648 1.00 96.38 100 GLU A C 1
ATOM 754 O O . GLU A 1 100 ? -25.022 -1.247 60.424 1.00 96.38 100 GLU A O 1
ATOM 759 N N . GLU A 1 101 ? -24.053 -1.022 62.424 1.00 97.12 101 GLU A N 1
ATOM 760 C CA . GLU A 1 101 ? -22.755 -0.569 61.898 1.00 97.12 101 GLU A CA 1
ATOM 761 C C . GLU A 1 101 ? -22.092 -1.631 60.996 1.00 97.12 101 GLU A C 1
ATOM 763 O O . GLU A 1 101 ? -21.516 -1.305 59.958 1.00 97.12 101 GLU A O 1
ATOM 768 N N . ILE A 1 102 ? -22.228 -2.926 61.314 1.00 97.06 102 ILE A N 1
ATOM 769 C CA . ILE A 1 102 ? -21.786 -4.022 60.434 1.00 97.06 102 ILE A CA 1
ATOM 770 C C . ILE A 1 102 ? -22.620 -4.081 59.145 1.00 97.06 102 ILE A C 1
ATOM 772 O O . ILE A 1 102 ? -22.069 -4.396 58.086 1.00 97.06 102 ILE A O 1
ATOM 776 N N . ALA A 1 103 ? -23.927 -3.809 59.205 1.00 96.81 103 ALA A N 1
ATOM 777 C CA . ALA A 1 103 ? -24.783 -3.763 58.023 1.00 96.81 103 ALA A CA 1
ATOM 778 C C . ALA A 1 103 ? -24.408 -2.586 57.107 1.00 96.81 103 ALA A C 1
ATOM 780 O O . ALA A 1 103 ? -24.235 -2.795 55.905 1.00 96.81 103 ALA A O 1
ATOM 781 N N . ASP A 1 104 ? -24.177 -1.399 57.672 1.00 96.75 104 ASP A N 1
ATOM 782 C CA . ASP A 1 104 ? -23.726 -0.211 56.941 1.00 96.75 104 ASP A CA 1
ATOM 783 C C . ASP A 1 104 ? -22.340 -0.420 56.312 1.00 96.75 104 ASP A C 1
ATOM 785 O O . ASP A 1 104 ? -22.146 -0.135 55.129 1.00 96.75 104 ASP A O 1
ATOM 789 N N . LEU A 1 105 ? -21.384 -1.001 57.049 1.00 97.38 105 LEU A N 1
ATOM 790 C CA . LEU A 1 105 ? -20.058 -1.341 56.517 1.00 97.38 105 LEU A CA 1
ATOM 791 C C . LEU A 1 105 ? -20.128 -2.365 55.374 1.00 97.38 105 LEU A C 1
ATOM 793 O O . LEU A 1 105 ? -19.356 -2.269 54.417 1.00 97.38 105 LEU A O 1
ATOM 797 N N . ARG A 1 106 ? -21.052 -3.334 55.436 1.00 98.00 106 ARG A N 1
ATOM 798 C CA . ARG A 1 106 ? -21.294 -4.279 54.331 1.00 98.00 106 ARG A CA 1
ATOM 799 C C . ARG A 1 106 ? -21.920 -3.588 53.128 1.00 98.00 106 ARG A C 1
ATOM 801 O O . ARG A 1 106 ? -21.429 -3.783 52.022 1.00 98.00 106 ARG A O 1
ATOM 808 N N . ALA A 1 107 ? -22.941 -2.758 53.333 1.00 97.62 107 ALA A N 1
ATOM 809 C CA . ALA A 1 107 ? -23.587 -2.006 52.261 1.00 97.62 107 ALA A CA 1
ATOM 810 C C . ALA A 1 107 ? -22.600 -1.059 51.553 1.00 97.62 107 ALA A C 1
ATOM 812 O O . ALA A 1 107 ? -22.579 -0.999 50.324 1.00 97.62 107 ALA A O 1
ATOM 813 N N . ALA A 1 108 ? -21.728 -0.385 52.311 1.00 97.50 108 ALA A N 1
ATOM 814 C CA . ALA A 1 108 ? -20.646 0.435 51.772 1.00 97.50 108 ALA A CA 1
ATOM 815 C C . ALA A 1 108 ? -19.639 -0.404 50.965 1.00 97.50 108 ALA A C 1
ATOM 817 O O . ALA A 1 108 ? -19.355 -0.078 49.815 1.00 97.50 108 ALA A O 1
ATOM 818 N N . ALA A 1 109 ? -19.163 -1.529 51.511 1.00 98.19 109 ALA A N 1
ATOM 819 C CA . ALA A 1 109 ? -18.229 -2.414 50.811 1.00 98.19 109 ALA A CA 1
ATOM 820 C C . ALA A 1 109 ? -18.827 -3.035 49.531 1.00 98.19 109 ALA A C 1
ATOM 822 O O . ALA A 1 109 ? -18.124 -3.198 48.533 1.00 98.19 109 ALA A O 1
ATOM 823 N N . GLU A 1 110 ? -20.122 -3.365 49.529 1.00 97.81 110 GLU A N 1
ATOM 824 C CA . GLU A 1 110 ? -20.839 -3.842 48.342 1.00 97.81 110 GLU A CA 1
ATOM 825 C C . GLU A 1 110 ? -21.002 -2.736 47.289 1.00 97.81 110 GLU A C 1
ATOM 827 O O . GLU A 1 110 ? -20.779 -2.993 46.103 1.00 97.81 110 GLU A O 1
ATOM 832 N N . ALA A 1 111 ? -21.311 -1.503 47.706 1.00 98.00 111 ALA A N 1
ATOM 833 C CA . ALA A 1 111 ? -21.390 -0.341 46.821 1.00 98.00 111 ALA A CA 1
ATOM 834 C C . ALA A 1 111 ? -20.025 0.015 46.201 1.00 98.00 111 ALA A C 1
ATOM 836 O O . ALA A 1 111 ? -19.943 0.239 44.991 1.00 98.00 111 ALA A O 1
ATOM 837 N N . ASP A 1 112 ? -18.945 -0.012 46.984 1.00 97.88 112 ASP A N 1
ATOM 838 C CA . ASP A 1 112 ? -17.578 0.211 46.501 1.00 97.88 112 ASP A CA 1
ATOM 839 C C . ASP A 1 112 ? -17.124 -0.901 45.545 1.00 97.88 112 ASP A C 1
ATOM 841 O O . ASP A 1 112 ? -16.530 -0.628 44.497 1.00 97.88 112 ASP A O 1
ATOM 845 N N . ALA A 1 113 ? -17.454 -2.162 45.845 1.00 98.25 113 ALA A N 1
ATOM 846 C CA . ALA A 1 113 ? -17.176 -3.290 44.960 1.00 98.25 113 ALA A CA 1
ATOM 847 C C . ALA A 1 113 ? -17.967 -3.203 43.642 1.00 98.25 113 ALA A C 1
ATOM 849 O O . ALA A 1 113 ? -17.422 -3.518 42.582 1.00 98.25 113 ALA A O 1
ATOM 850 N N . ALA A 1 114 ? -19.228 -2.759 43.682 1.00 98.12 114 ALA A N 1
ATOM 851 C CA . ALA A 1 114 ? -20.031 -2.501 42.488 1.00 98.12 114 ALA A CA 1
ATOM 852 C C . ALA A 1 114 ? -19.452 -1.339 41.663 1.00 98.12 114 ALA A C 1
ATOM 854 O O . ALA A 1 114 ? -19.189 -1.511 40.477 1.00 98.12 114 ALA A O 1
ATOM 855 N N . SER A 1 115 ? -19.144 -0.205 42.300 1.00 98.19 115 SER A N 1
ATOM 856 C CA . SER A 1 115 ? -18.505 0.961 41.671 1.00 98.19 115 SER A CA 1
ATOM 857 C C . SER A 1 115 ? -17.172 0.599 41.002 1.00 98.19 115 SER A C 1
ATOM 859 O O . SER A 1 115 ? -16.916 0.988 39.861 1.00 98.19 115 SER A O 1
ATOM 861 N N . THR A 1 116 ? -16.348 -0.217 41.665 1.00 98.25 116 THR A N 1
ATOM 862 C CA . THR A 1 116 ? -15.065 -0.698 41.128 1.00 98.25 116 THR A CA 1
ATOM 863 C C . THR A 1 116 ? -15.258 -1.586 39.895 1.00 98.25 116 THR A C 1
ATOM 865 O O . THR A 1 116 ? -14.531 -1.430 38.913 1.00 98.25 116 THR A O 1
ATOM 868 N N . ARG A 1 117 ? -16.251 -2.489 39.904 1.00 98.44 117 ARG A N 1
ATOM 869 C CA . ARG A 1 117 ? -16.596 -3.328 38.738 1.00 98.44 117 ARG A CA 1
ATOM 870 C C . ARG A 1 117 ? -17.098 -2.478 37.574 1.00 98.44 117 ARG A C 1
ATOM 872 O O . ARG A 1 11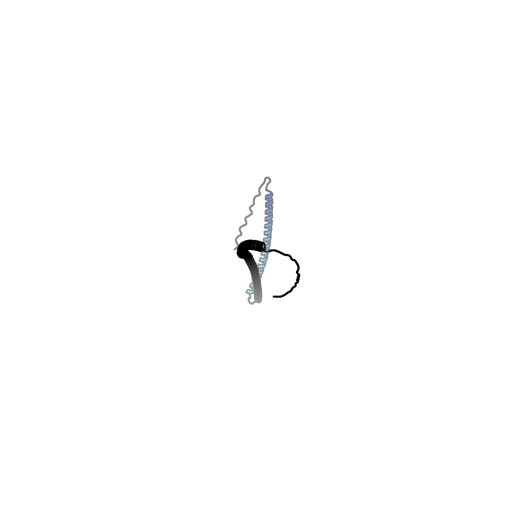7 ? -16.553 -2.582 36.482 1.00 98.44 117 ARG A O 1
ATOM 879 N N . ASP A 1 118 ? -18.030 -1.565 37.831 1.00 98.38 118 ASP A N 1
ATOM 880 C CA . ASP A 1 118 ? -18.553 -0.617 36.844 1.00 98.38 118 ASP A CA 1
ATOM 881 C C . ASP A 1 118 ? -17.445 0.218 36.184 1.00 98.38 118 ASP A C 1
ATOM 883 O O . ASP A 1 118 ? -17.493 0.486 34.982 1.00 98.38 118 ASP A O 1
ATOM 887 N N . GLN A 1 119 ? -16.454 0.669 36.960 1.00 98.06 119 GLN A N 1
ATOM 888 C CA . GLN A 1 119 ? -15.297 1.405 36.443 1.00 98.06 119 GLN A CA 1
ATOM 889 C C . GLN A 1 119 ? -14.380 0.511 35.601 1.00 98.06 119 GLN A C 1
ATOM 891 O O . GLN A 1 119 ? -13.960 0.927 34.520 1.00 98.06 119 GLN A O 1
ATOM 896 N N . ALA A 1 120 ? -14.107 -0.717 36.052 1.00 98.31 120 ALA A N 1
ATOM 897 C CA . ALA A 1 120 ? -13.307 -1.686 35.307 1.00 98.31 120 ALA A CA 1
ATOM 898 C C . ALA A 1 120 ? -13.965 -2.073 33.971 1.00 98.31 120 ALA A C 1
ATOM 900 O O . ALA A 1 120 ? -13.289 -2.086 32.941 1.00 98.31 120 ALA A O 1
ATOM 901 N N . ASP A 1 121 ? -15.280 -2.304 33.960 1.00 98.31 121 ASP A N 1
ATOM 902 C CA . ASP A 1 121 ? -16.041 -2.625 32.751 1.00 98.31 121 ASP A CA 1
ATOM 903 C C . ASP A 1 121 ? -16.073 -1.438 31.780 1.00 98.31 121 ASP A C 1
ATOM 905 O O . ASP A 1 121 ? -15.806 -1.613 30.588 1.00 98.31 121 ASP A O 1
ATOM 909 N N . LYS A 1 122 ? -16.302 -0.207 32.269 1.00 98.38 122 LYS A N 1
ATOM 910 C CA . LYS A 1 122 ? -16.208 1.018 31.448 1.00 98.38 122 LYS A CA 1
ATOM 911 C C . LYS A 1 122 ? -14.822 1.162 30.819 1.00 98.38 122 LYS A C 1
ATOM 913 O O . LYS A 1 122 ? -14.732 1.354 29.608 1.00 98.38 122 LYS A O 1
ATOM 918 N N . TYR A 1 123 ? -13.759 0.998 31.607 1.00 98.38 123 TYR A N 1
ATOM 919 C CA . TYR A 1 123 ? -12.381 1.066 31.120 1.00 98.38 123 TYR A CA 1
ATOM 920 C C . TYR A 1 123 ? -12.073 -0.033 30.091 1.00 98.38 123 TYR A C 1
ATOM 922 O O . TYR A 1 123 ? -11.466 0.244 29.055 1.00 98.38 123 TYR A O 1
ATOM 930 N N . ALA A 1 124 ? -12.533 -1.267 30.314 1.00 98.31 124 ALA A N 1
ATOM 931 C CA . ALA A 1 124 ? -12.355 -2.372 29.374 1.00 98.31 124 ALA A CA 1
ATOM 932 C C . ALA A 1 124 ? -13.117 -2.141 28.056 1.00 98.31 124 ALA A C 1
ATOM 934 O O . ALA A 1 124 ? -12.574 -2.392 26.976 1.00 98.31 124 ALA A O 1
ATOM 935 N N . HIS A 1 125 ? -14.349 -1.628 28.121 1.00 98.19 125 HIS A N 1
ATOM 936 C CA . HIS A 1 125 ? -15.140 -1.262 26.946 1.00 98.19 125 HIS A CA 1
ATOM 937 C C . HIS A 1 125 ? -14.520 -0.100 26.163 1.00 98.19 125 HIS A C 1
ATOM 939 O O . HIS A 1 125 ? -14.440 -0.172 24.935 1.00 98.19 125 HIS A O 1
ATOM 945 N N . GLU A 1 126 ? -14.051 0.945 26.844 1.00 98.31 126 GLU A N 1
ATOM 946 C CA . GLU A 1 126 ? -13.372 2.075 26.210 1.00 98.31 126 GLU A CA 1
ATOM 947 C C . GLU A 1 126 ? -12.046 1.648 25.569 1.00 98.31 126 GLU A C 1
ATOM 949 O O . GLU A 1 126 ? -11.818 1.948 24.399 1.00 98.31 126 GLU A O 1
ATOM 954 N N . THR A 1 127 ? -11.231 0.854 26.270 1.00 98.31 127 THR A N 1
ATOM 955 C CA . THR A 1 127 ? -9.966 0.306 25.747 1.00 98.31 127 THR A CA 1
ATOM 956 C C . THR A 1 127 ? -10.182 -0.570 24.510 1.00 98.31 127 THR A C 1
ATOM 958 O O . THR A 1 127 ? -9.440 -0.456 23.536 1.00 98.31 127 THR A O 1
ATOM 961 N N . ARG A 1 128 ? -11.222 -1.418 24.493 1.00 98.31 128 ARG A N 1
ATOM 962 C CA . ARG A 1 128 ? -11.581 -2.185 23.286 1.00 98.31 128 ARG A CA 1
ATOM 963 C C . ARG A 1 128 ? -12.015 -1.264 22.151 1.00 98.31 128 ARG A C 1
ATOM 965 O O . ARG A 1 128 ? -11.520 -1.397 21.041 1.00 98.31 128 ARG A O 1
ATOM 972 N N . ARG A 1 129 ? -12.875 -0.281 22.431 1.00 98.44 129 ARG A N 1
ATOM 973 C CA . ARG A 1 129 ? -13.371 0.669 21.426 1.00 98.44 129 ARG A CA 1
ATOM 974 C C . ARG A 1 129 ? -12.255 1.519 20.811 1.00 98.44 129 ARG A C 1
ATOM 976 O O . ARG A 1 129 ? -12.316 1.807 19.616 1.00 98.44 129 ARG A O 1
ATOM 983 N N . THR A 1 130 ? -11.262 1.942 21.593 1.00 98.19 130 THR A N 1
ATOM 984 C CA . THR A 1 130 ? -10.110 2.700 21.080 1.00 98.19 130 THR A CA 1
ATOM 985 C C . THR A 1 130 ? -9.159 1.810 20.286 1.00 98.19 130 THR A C 1
ATOM 987 O O . THR A 1 130 ? -8.712 2.239 19.225 1.00 98.19 130 THR A O 1
ATOM 990 N N . ALA A 1 131 ? -8.923 0.566 20.717 1.00 98.25 131 ALA A N 1
ATOM 991 C CA . ALA A 1 131 ? -8.153 -0.417 19.952 1.00 98.25 131 ALA A CA 1
ATOM 992 C C . ALA A 1 131 ? -8.825 -0.772 18.610 1.00 98.25 131 ALA A C 1
ATOM 994 O O . ALA A 1 131 ? -8.175 -0.697 17.569 1.00 98.25 131 ALA A O 1
ATOM 995 N N . ASP A 1 132 ? -10.129 -1.068 18.612 1.00 98.25 132 ASP A N 1
ATOM 996 C CA . ASP A 1 132 ? -10.920 -1.355 17.406 1.00 98.25 132 ASP A CA 1
ATOM 997 C C . ASP A 1 132 ? -10.926 -0.170 16.433 1.00 98.25 132 ASP A C 1
ATOM 999 O O . ASP A 1 132 ? -10.890 -0.355 15.216 1.00 98.25 132 ASP A O 1
ATOM 1003 N N . LYS A 1 133 ? -10.980 1.062 16.960 1.00 98.44 133 LYS A N 1
ATOM 1004 C CA . LYS A 1 133 ? -10.886 2.270 16.137 1.00 98.44 133 LYS A CA 1
ATOM 1005 C C . LYS A 1 133 ? -9.485 2.418 15.540 1.00 98.44 133 LYS A C 1
ATOM 1007 O O . LYS A 1 133 ? -9.374 2.584 14.335 1.00 98.44 133 LYS A O 1
ATOM 1012 N N . LEU A 1 134 ? -8.432 2.312 16.352 1.00 98.38 134 LEU A N 1
ATOM 1013 C CA . LEU A 1 134 ? -7.048 2.436 15.888 1.00 98.38 134 LEU A CA 1
ATOM 1014 C C . LEU A 1 134 ? -6.700 1.378 14.829 1.00 98.38 134 LEU A C 1
ATOM 1016 O O . LEU A 1 134 ? -6.007 1.688 13.864 1.00 98.38 134 LEU A O 1
ATOM 1020 N N . ALA A 1 135 ? -7.211 0.153 14.979 1.00 98.25 135 ALA A N 1
ATOM 1021 C CA . ALA A 1 135 ? -7.059 -0.904 13.984 1.00 98.25 135 ALA A CA 1
ATOM 1022 C C . ALA A 1 135 ? -7.709 -0.524 12.642 1.00 98.25 135 ALA A C 1
ATOM 1024 O O . ALA A 1 135 ? -7.066 -0.651 11.604 1.00 98.25 135 ALA A O 1
ATOM 1025 N N . LYS A 1 136 ? -8.941 0.005 12.660 1.00 98.50 136 LYS A N 1
ATOM 1026 C CA . LYS A 1 136 ? -9.635 0.480 11.450 1.00 98.50 136 LYS A CA 1
ATOM 1027 C C . LYS A 1 136 ? -8.942 1.675 10.808 1.00 98.50 136 LYS A C 1
ATOM 1029 O O . LYS A 1 136 ? -8.687 1.638 9.611 1.00 98.50 136 LYS A O 1
ATOM 1034 N N . ASP A 1 137 ? -8.587 2.687 11.598 1.00 98.12 137 ASP A N 1
ATOM 1035 C CA . ASP A 1 137 ? -7.886 3.882 11.119 1.00 98.12 137 ASP A CA 1
ATOM 1036 C C . ASP A 1 137 ? -6.560 3.475 10.419 1.00 98.12 137 ASP A C 1
ATOM 1038 O O . ASP A 1 137 ? -6.247 3.965 9.333 1.00 98.12 137 ASP A O 1
ATOM 1042 N N . ALA A 1 138 ? -5.824 2.499 10.975 1.00 98.19 138 ALA A N 1
ATOM 1043 C CA . ALA A 1 138 ? -4.600 1.951 10.378 1.00 98.19 138 ALA A CA 1
ATOM 1044 C C . ALA A 1 138 ? -4.843 1.064 9.135 1.00 98.19 138 ALA A C 1
ATOM 1046 O O . ALA A 1 138 ? -4.029 1.060 8.207 1.00 98.19 138 ALA A O 1
ATOM 1047 N N . GLU A 1 139 ? -5.943 0.306 9.083 1.00 98.25 139 GLU A N 1
ATOM 1048 C CA . GLU A 1 139 ? -6.351 -0.448 7.889 1.00 98.25 139 GLU A CA 1
ATOM 1049 C C . GLU A 1 139 ? -6.737 0.485 6.732 1.00 98.25 139 GLU A C 1
ATOM 1051 O O . GLU A 1 139 ? -6.318 0.249 5.595 1.00 98.25 139 GLU A O 1
ATOM 1056 N N . GLU A 1 140 ? -7.468 1.565 7.017 1.00 98.38 140 GLU A N 1
ATOM 1057 C CA . GLU A 1 140 ? -7.840 2.600 6.048 1.00 98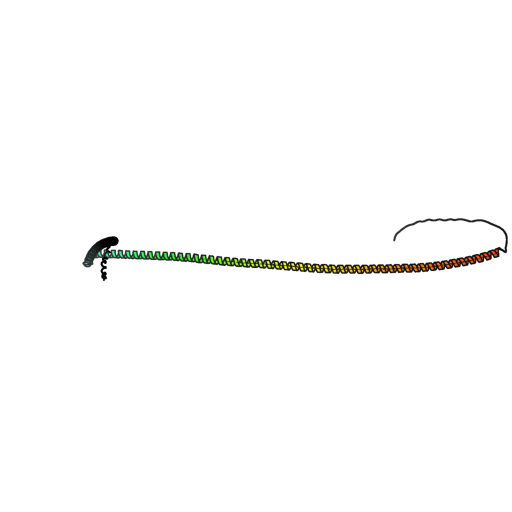.38 140 GLU A CA 1
ATOM 1058 C C . GLU A 1 140 ? -6.609 3.358 5.529 1.00 98.38 140 GLU A C 1
ATOM 1060 O O . GLU A 1 140 ? -6.449 3.505 4.313 1.00 98.38 140 GLU A O 1
ATOM 1065 N N . GLU A 1 141 ? -5.688 3.767 6.411 1.00 98.19 141 GLU A N 1
ATOM 1066 C CA . GLU A 1 141 ? -4.421 4.394 6.014 1.00 98.19 141 GLU A CA 1
ATOM 1067 C C . GLU A 1 141 ? -3.581 3.452 5.138 1.00 98.19 141 GLU A C 1
ATOM 1069 O O . GLU A 1 141 ? -3.118 3.840 4.060 1.00 98.19 141 GLU A O 1
ATOM 1074 N N . ARG A 1 142 ? -3.446 2.179 5.530 1.00 98.12 142 ARG A N 1
ATOM 1075 C CA . ARG A 1 142 ? -2.736 1.167 4.735 1.00 98.12 142 ARG A CA 1
ATOM 1076 C C . ARG A 1 142 ? -3.392 0.951 3.370 1.00 98.12 142 ARG A C 1
ATOM 1078 O O . ARG A 1 142 ? -2.682 0.852 2.368 1.00 98.12 142 ARG A O 1
ATOM 1085 N N . ALA A 1 143 ? -4.720 0.866 3.306 1.00 98.38 143 ALA A N 1
ATOM 1086 C CA . ALA A 1 143 ? -5.452 0.707 2.051 1.00 98.38 143 ALA A CA 1
ATOM 1087 C C . ALA A 1 143 ? -5.252 1.918 1.129 1.00 98.38 143 ALA A C 1
ATOM 1089 O O . ALA A 1 143 ? -5.001 1.749 -0.069 1.00 98.38 143 ALA A O 1
ATOM 1090 N N . ARG A 1 144 ? -5.279 3.130 1.695 1.00 98.44 144 ARG A N 1
ATOM 1091 C CA . ARG A 1 144 ? -5.002 4.379 0.986 1.00 98.44 144 ARG A CA 1
ATOM 1092 C C . ARG A 1 144 ? -3.577 4.415 0.433 1.00 98.44 144 ARG A C 1
ATOM 1094 O O . ARG A 1 144 ? -3.418 4.596 -0.772 1.00 98.44 144 ARG A O 1
ATOM 1101 N N . LEU A 1 145 ? -2.561 4.171 1.263 1.00 98.38 145 LEU A N 1
ATOM 1102 C CA . LEU A 1 145 ? -1.153 4.154 0.843 1.00 98.38 145 LEU A CA 1
ATOM 1103 C C . LEU A 1 145 ? -0.885 3.097 -0.240 1.00 98.38 145 LEU A C 1
ATOM 1105 O O . LEU A 1 145 ? -0.159 3.361 -1.195 1.00 98.38 145 LEU A O 1
ATOM 1109 N N . LEU A 1 146 ? -1.510 1.917 -0.146 1.00 98.38 146 LEU A N 1
ATOM 1110 C CA . LEU A 1 146 ? -1.424 0.890 -1.191 1.00 98.38 146 LEU A CA 1
ATOM 1111 C C . LEU A 1 146 ? -2.101 1.319 -2.502 1.00 98.38 146 LEU A C 1
ATOM 1113 O O . LEU A 1 146 ? -1.620 0.949 -3.572 1.00 98.38 146 LEU A O 1
ATOM 1117 N N . SER A 1 147 ? -3.198 2.077 -2.440 1.00 98.38 147 SER A N 1
ATOM 1118 C CA . SER A 1 147 ? -3.867 2.633 -3.623 1.00 98.38 147 SER A CA 1
ATOM 1119 C C . SER A 1 147 ? -3.021 3.726 -4.287 1.00 98.38 147 SER A C 1
ATOM 1121 O O . SER A 1 147 ? -2.779 3.675 -5.493 1.00 98.38 147 SER A O 1
ATOM 1123 N N . GLU A 1 148 ? -2.486 4.659 -3.494 1.00 98.31 148 GLU A N 1
ATOM 1124 C CA . GLU A 1 148 ? -1.592 5.726 -3.960 1.00 98.31 148 GLU A CA 1
ATOM 1125 C C . GLU A 1 148 ? -0.310 5.141 -4.586 1.00 98.31 148 GLU A C 1
ATOM 1127 O O . GLU A 1 148 ? 0.048 5.506 -5.707 1.00 98.31 148 GLU A O 1
ATOM 1132 N N . ALA A 1 149 ? 0.323 4.158 -3.934 1.00 98.19 149 ALA A N 1
ATOM 1133 C CA . ALA A 1 149 ? 1.509 3.476 -4.456 1.00 98.19 149 ALA A CA 1
ATOM 1134 C C . ALA A 1 149 ? 1.235 2.705 -5.760 1.00 98.19 149 ALA A C 1
ATOM 1136 O O . ALA A 1 149 ? 2.050 2.760 -6.681 1.00 98.19 149 ALA A O 1
ATOM 1137 N N . LYS A 1 150 ? 0.088 2.017 -5.880 1.00 98.25 150 LYS A N 1
ATOM 1138 C CA . LYS A 1 150 ? -0.321 1.359 -7.136 1.00 98.25 150 LYS A CA 1
ATOM 1139 C C . LYS A 1 150 ? -0.503 2.371 -8.263 1.00 98.25 150 LYS A C 1
ATOM 1141 O O . LYS A 1 150 ? 0.076 2.183 -9.329 1.00 98.25 150 LYS A O 1
ATOM 1146 N N . GLY A 1 151 ? -1.232 3.460 -8.011 1.00 98.50 151 GLY A N 1
ATOM 1147 C CA . GLY A 1 151 ? -1.440 4.519 -8.998 1.00 98.50 151 GLY A CA 1
ATOM 1148 C C . GLY A 1 151 ? -0.133 5.180 -9.446 1.00 98.50 151 GLY A C 1
ATOM 1149 O O . GLY A 1 151 ? 0.025 5.506 -10.621 1.00 98.50 151 GLY A O 1
ATOM 1150 N N . GLU A 1 152 ? 0.840 5.342 -8.546 1.00 98.19 152 GLU A N 1
ATOM 1151 C CA . GLU A 1 152 ? 2.157 5.878 -8.904 1.00 98.19 152 GLU A CA 1
ATOM 1152 C C . GLU A 1 152 ? 3.001 4.878 -9.712 1.00 98.19 152 GLU A C 1
ATOM 1154 O O . GLU A 1 152 ? 3.603 5.254 -10.717 1.00 98.19 152 GLU A O 1
ATOM 1159 N N . ILE A 1 153 ? 2.972 3.586 -9.362 1.00 98.19 153 ILE A N 1
ATOM 1160 C CA . ILE A 1 153 ? 3.595 2.515 -10.159 1.00 98.19 153 ILE A CA 1
ATOM 1161 C C . ILE A 1 153 ? 2.982 2.450 -11.568 1.00 98.19 153 ILE A C 1
ATOM 1163 O O . ILE A 1 153 ? 3.715 2.319 -12.549 1.00 98.19 153 ILE A O 1
ATOM 1167 N N . GLU A 1 154 ? 1.661 2.577 -11.700 1.00 98.25 154 GLU A N 1
ATOM 1168 C CA . GLU A 1 154 ? 0.968 2.607 -12.994 1.00 98.25 154 GLU A CA 1
ATOM 1169 C C . GLU A 1 154 ? 1.387 3.815 -13.844 1.00 98.25 154 GLU A C 1
ATOM 1171 O O . GLU A 1 154 ? 1.754 3.634 -15.008 1.00 98.25 154 GLU A O 1
ATOM 1176 N N . LYS A 1 155 ? 1.439 5.027 -13.269 1.00 98.25 155 LYS A N 1
ATOM 1177 C CA . LYS A 1 155 ? 1.951 6.226 -13.963 1.00 98.25 155 LYS A CA 1
ATOM 1178 C C . LYS A 1 155 ? 3.404 6.061 -14.404 1.00 98.25 155 LYS A C 1
ATOM 1180 O O . LYS A 1 155 ? 3.731 6.387 -15.545 1.00 98.25 155 LYS A O 1
ATOM 1185 N N . LEU A 1 156 ? 4.278 5.557 -13.529 1.00 98.25 156 LEU A N 1
ATOM 1186 C CA . LEU A 1 156 ? 5.696 5.348 -13.838 1.00 98.25 156 LEU A CA 1
ATOM 1187 C C . LEU A 1 156 ? 5.876 4.308 -14.950 1.00 98.25 156 LEU A C 1
ATOM 1189 O O . LEU A 1 156 ? 6.662 4.532 -15.872 1.00 98.25 156 LEU A O 1
ATOM 1193 N N . ASN A 1 157 ? 5.107 3.217 -14.922 1.00 97.88 157 ASN A N 1
ATOM 1194 C CA . ASN A 1 157 ? 5.098 2.212 -15.983 1.00 97.88 157 ASN A CA 1
ATOM 1195 C C . ASN A 1 157 ? 4.565 2.775 -17.308 1.00 97.88 157 ASN A C 1
ATOM 1197 O O . ASN A 1 157 ? 5.164 2.524 -18.354 1.00 97.88 157 ASN A O 1
ATOM 1201 N N . ALA A 1 158 ? 3.498 3.579 -17.283 1.00 98.25 158 ALA A N 1
ATOM 1202 C CA . ALA A 1 158 ? 2.967 4.247 -18.471 1.00 98.25 158 ALA A CA 1
ATOM 1203 C C . ALA A 1 158 ? 3.980 5.242 -19.067 1.00 98.25 158 ALA A C 1
ATOM 1205 O O . ALA A 1 158 ? 4.239 5.215 -20.270 1.00 98.25 158 ALA A O 1
ATOM 1206 N N . ALA A 1 159 ? 4.626 6.062 -18.232 1.00 98.00 159 ALA A N 1
ATOM 1207 C CA . ALA A 1 159 ? 5.660 7.007 -18.652 1.00 98.00 159 ALA A CA 1
ATOM 1208 C C . ALA A 1 159 ? 6.916 6.300 -19.197 1.00 98.00 159 ALA A C 1
ATOM 1210 O O . ALA A 1 159 ? 7.485 6.728 -20.204 1.00 98.00 159 ALA A O 1
ATOM 1211 N N . ALA A 1 160 ? 7.341 5.194 -18.577 1.00 97.81 160 ALA A N 1
ATOM 1212 C CA . ALA A 1 160 ? 8.432 4.362 -19.078 1.00 97.81 160 ALA A CA 1
ATOM 1213 C C . ALA A 1 160 ? 8.066 3.671 -20.405 1.00 97.81 160 ALA A C 1
ATOM 1215 O O . ALA A 1 160 ? 8.898 3.603 -21.310 1.00 97.81 160 ALA A O 1
ATOM 1216 N N . GLY A 1 161 ? 6.823 3.203 -20.549 1.00 97.75 161 GLY A N 1
ATOM 1217 C CA . GLY A 1 161 ? 6.282 2.654 -21.792 1.00 97.75 161 GLY A CA 1
ATOM 1218 C C . GLY A 1 161 ? 6.286 3.681 -22.926 1.00 97.75 161 GLY A C 1
ATOM 1219 O O . GLY A 1 161 ? 6.832 3.405 -23.992 1.00 97.75 161 GLY A O 1
ATOM 1220 N N . ALA A 1 162 ? 5.777 4.889 -22.670 1.00 97.94 162 ALA A N 1
ATOM 1221 C CA . ALA A 1 162 ? 5.793 5.995 -23.626 1.00 97.94 162 ALA A CA 1
ATOM 1222 C C . ALA A 1 162 ? 7.223 6.343 -24.077 1.00 97.94 162 ALA A C 1
ATOM 1224 O O . ALA A 1 162 ? 7.489 6.385 -25.277 1.00 97.94 162 ALA A O 1
ATOM 1225 N N . LYS A 1 163 ? 8.172 6.475 -23.135 1.00 97.88 163 LYS A N 1
ATOM 1226 C CA . LYS A 1 163 ? 9.593 6.711 -23.452 1.00 97.88 163 LYS A CA 1
ATOM 1227 C C . LYS A 1 163 ? 10.213 5.592 -24.293 1.00 97.88 163 LYS A C 1
ATOM 1229 O O . LYS A 1 163 ? 10.992 5.884 -25.193 1.00 97.88 163 LYS A O 1
ATOM 1234 N N . ARG A 1 164 ? 9.870 4.321 -24.046 1.00 96.94 164 ARG A N 1
ATOM 1235 C CA . ARG A 1 164 ? 10.341 3.192 -24.874 1.00 96.94 164 ARG A CA 1
ATOM 1236 C C . ARG A 1 164 ? 9.809 3.270 -26.306 1.00 96.94 164 ARG A C 1
ATOM 1238 O O . ARG A 1 164 ? 10.574 3.035 -27.236 1.00 96.94 164 ARG A O 1
ATOM 1245 N N . VAL A 1 165 ? 8.533 3.618 -26.489 1.00 98.06 165 VAL A N 1
ATOM 1246 C CA . VAL A 1 165 ? 7.928 3.803 -27.822 1.00 98.06 165 VAL A CA 1
ATOM 1247 C C . VAL A 1 165 ? 8.568 4.986 -28.553 1.00 98.06 165 VAL A C 1
ATOM 1249 O O . VAL A 1 165 ? 8.934 4.859 -29.719 1.00 98.06 165 VAL A O 1
ATOM 1252 N N . GLU A 1 166 ? 8.775 6.109 -27.864 1.00 97.81 166 GLU A N 1
ATOM 1253 C CA . GLU A 1 166 ? 9.454 7.288 -28.409 1.00 97.81 166 GLU A CA 1
ATOM 1254 C C . GLU A 1 166 ? 10.896 6.972 -28.837 1.00 97.81 166 GLU A C 1
ATOM 1256 O O . GLU A 1 166 ? 11.286 7.275 -29.965 1.00 97.81 166 GLU A O 1
ATOM 1261 N N . GLN A 1 167 ? 11.668 6.295 -27.980 1.00 97.62 167 GLN A N 1
ATOM 1262 C CA . GLN A 1 167 ? 13.037 5.862 -28.278 1.00 97.62 167 GLN A CA 1
ATOM 1263 C C . GLN A 1 167 ? 13.094 4.865 -29.441 1.00 97.62 167 GLN A C 1
ATOM 1265 O O . GLN A 1 167 ? 13.976 4.982 -30.291 1.00 97.62 167 GLN A O 1
ATOM 1270 N N . ALA A 1 168 ? 12.154 3.919 -29.522 1.00 97.81 168 ALA A N 1
ATOM 1271 C CA . ALA A 1 168 ? 12.064 2.984 -30.641 1.00 97.81 168 ALA A CA 1
ATOM 1272 C C . ALA A 1 168 ? 11.776 3.715 -31.964 1.00 97.81 168 ALA A C 1
ATOM 1274 O O . ALA A 1 168 ? 12.478 3.491 -32.949 1.00 97.81 168 ALA A O 1
ATOM 1275 N N . ALA A 1 169 ? 10.819 4.649 -31.972 1.00 98.00 169 ALA A N 1
ATOM 1276 C CA . ALA A 1 169 ? 10.503 5.464 -33.145 1.00 98.00 169 ALA A CA 1
ATOM 1277 C C . ALA A 1 169 ? 11.665 6.395 -33.545 1.00 98.00 169 ALA A C 1
ATOM 1279 O O . ALA A 1 169 ? 11.931 6.584 -34.731 1.00 98.00 169 ALA A O 1
ATOM 1280 N N . ALA A 1 170 ? 12.389 6.967 -32.578 1.00 97.81 170 ALA A N 1
ATOM 1281 C CA . ALA A 1 170 ? 13.586 7.765 -32.840 1.00 97.81 170 ALA A CA 1
ATOM 1282 C C . ALA A 1 170 ? 14.722 6.917 -33.442 1.00 97.81 170 ALA A C 1
ATOM 1284 O O . ALA A 1 170 ? 15.339 7.330 -34.422 1.00 97.81 170 ALA A O 1
ATOM 1285 N N . ALA A 1 171 ? 14.954 5.710 -32.915 1.00 97.62 171 ALA A N 1
ATOM 1286 C CA . ALA A 1 171 ? 15.938 4.774 -33.453 1.00 97.62 171 ALA A CA 1
ATOM 1287 C C . ALA A 1 171 ? 15.571 4.282 -34.865 1.00 97.62 171 ALA A C 1
ATOM 1289 O O . ALA A 1 171 ? 16.452 4.149 -35.714 1.00 97.62 171 ALA A O 1
ATOM 1290 N N . GLU A 1 172 ? 14.286 4.050 -35.147 1.00 97.75 172 GLU A N 1
ATOM 1291 C CA . GLU A 1 172 ? 13.803 3.688 -36.484 1.00 97.75 172 GLU A CA 1
ATOM 1292 C C . GLU A 1 172 ? 14.026 4.822 -37.498 1.00 97.75 172 GLU A C 1
ATOM 1294 O O . GLU A 1 172 ? 14.536 4.573 -38.592 1.00 97.75 172 GLU A O 1
ATOM 1299 N N . ARG A 1 173 ? 13.711 6.074 -37.129 1.00 97.50 173 ARG A N 1
ATOM 1300 C CA . ARG A 1 173 ? 14.000 7.256 -37.964 1.00 97.50 173 ARG A CA 1
ATOM 1301 C C . ARG A 1 173 ? 15.497 7.396 -38.230 1.00 97.50 173 ARG A C 1
ATOM 1303 O O . ARG A 1 173 ? 15.889 7.523 -39.384 1.00 97.50 173 ARG A O 1
ATOM 1310 N N . ALA A 1 174 ? 16.328 7.289 -37.192 1.00 97.81 174 ALA A N 1
ATOM 1311 C CA . ALA A 1 174 ? 17.781 7.379 -37.323 1.00 97.81 174 ALA A CA 1
ATOM 1312 C C . ALA A 1 174 ? 18.362 6.289 -38.243 1.00 97.81 174 ALA A C 1
ATOM 1314 O O . ALA A 1 174 ? 19.269 6.580 -39.021 1.00 97.81 174 ALA A O 1
ATOM 1315 N N . ARG A 1 175 ? 17.820 5.060 -38.208 1.00 97.56 175 ARG A N 1
ATOM 1316 C CA . ARG A 1 175 ? 18.175 3.999 -39.167 1.00 97.56 175 ARG A CA 1
ATOM 1317 C C . ARG A 1 175 ? 17.778 4.375 -40.591 1.00 97.56 175 ARG A C 1
ATOM 1319 O O . ARG A 1 175 ? 18.652 4.439 -41.440 1.00 97.56 175 ARG A O 1
ATOM 1326 N N . LYS A 1 176 ? 16.513 4.739 -40.828 1.00 97.94 176 LYS A N 1
ATOM 1327 C CA . LYS A 1 176 ? 16.026 5.153 -42.159 1.00 97.94 176 LYS A CA 1
ATOM 1328 C C . LYS A 1 176 ? 16.824 6.323 -42.746 1.00 97.94 176 LYS A C 1
ATOM 1330 O O . LYS A 1 176 ? 17.118 6.328 -43.935 1.00 97.94 176 LYS A O 1
ATOM 1335 N N . GLU A 1 177 ? 17.206 7.298 -41.923 1.00 97.62 177 GLU A N 1
ATOM 1336 C CA . GLU A 1 177 ? 18.076 8.401 -42.341 1.00 97.62 177 GLU A CA 1
ATOM 1337 C C . GLU A 1 177 ? 19.507 7.952 -42.660 1.00 97.62 177 GLU A C 1
ATOM 1339 O O . GLU A 1 177 ? 20.114 8.488 -43.587 1.00 97.62 177 GLU A O 1
ATOM 1344 N N . ALA A 1 178 ? 20.067 7.009 -41.897 1.00 97.75 178 ALA A N 1
ATOM 1345 C CA . ALA A 1 178 ? 21.388 6.448 -42.165 1.00 97.75 178 ALA A CA 1
ATOM 1346 C C . ALA A 1 178 ? 21.390 5.608 -43.452 1.00 97.75 178 ALA A C 1
ATOM 1348 O O . ALA A 1 178 ? 22.275 5.793 -44.285 1.00 97.75 178 ALA A O 1
ATOM 1349 N N . ASP A 1 179 ? 20.370 4.770 -43.646 1.00 97.56 179 ASP A N 1
ATOM 1350 C CA . ASP A 1 179 ? 20.176 3.947 -44.840 1.00 97.56 179 ASP A CA 1
ATOM 1351 C C . ASP A 1 179 ? 20.028 4.837 -46.087 1.00 97.56 179 ASP A C 1
ATOM 1353 O O . ASP A 1 179 ? 20.777 4.683 -47.049 1.00 97.56 179 ASP A O 1
ATOM 1357 N N . ALA A 1 180 ? 19.170 5.865 -46.039 1.00 97.88 180 ALA A N 1
ATOM 1358 C CA . ALA A 1 180 ? 19.002 6.820 -47.139 1.00 97.88 180 ALA A CA 1
ATOM 1359 C C . ALA A 1 180 ? 20.291 7.607 -47.459 1.00 97.88 180 ALA A C 1
ATOM 1361 O O . ALA A 1 180 ? 20.599 7.853 -48.627 1.00 97.88 180 ALA A O 1
ATOM 1362 N N . LYS A 1 181 ? 21.082 7.985 -46.441 1.00 97.69 181 LYS A N 1
ATOM 1363 C CA . LYS A 1 181 ? 22.400 8.621 -46.638 1.00 97.69 181 LYS A CA 1
ATOM 1364 C C . LYS A 1 181 ? 23.410 7.651 -47.258 1.00 97.69 181 LYS A C 1
ATOM 1366 O O . LYS A 1 181 ? 24.188 8.068 -48.113 1.00 97.69 181 LYS A O 1
ATOM 1371 N N . ALA A 1 182 ? 23.391 6.377 -46.864 1.00 97.00 182 ALA A N 1
ATOM 1372 C CA . ALA A 1 182 ? 24.255 5.343 -47.426 1.00 97.00 182 ALA A CA 1
ATOM 1373 C C . ALA A 1 182 ? 23.900 5.035 -48.891 1.00 97.00 182 ALA A C 1
ATOM 1375 O O . ALA A 1 182 ? 24.799 4.960 -49.727 1.00 97.00 182 ALA A O 1
ATOM 1376 N N . GLU A 1 183 ? 22.611 4.936 -49.228 1.00 97.38 183 GLU A N 1
ATOM 1377 C CA . GLU A 1 183 ? 22.143 4.781 -50.611 1.00 97.38 183 GLU A CA 1
ATOM 1378 C C . GLU A 1 183 ? 22.520 5.986 -51.481 1.00 97.38 183 GLU A C 1
ATOM 1380 O O . GLU A 1 183 ? 23.059 5.803 -52.573 1.00 97.38 183 GLU A O 1
ATOM 1385 N N . ALA A 1 184 ? 22.320 7.214 -50.989 1.00 97.56 184 ALA A N 1
ATOM 1386 C CA . ALA A 1 184 ? 22.712 8.430 -51.703 1.00 97.56 184 ALA A CA 1
ATOM 1387 C C . ALA A 1 184 ? 24.232 8.500 -51.942 1.00 97.56 184 ALA A C 1
ATOM 1389 O O . ALA A 1 184 ? 24.671 8.809 -53.051 1.00 97.56 184 ALA A O 1
ATOM 1390 N N . ALA A 1 185 ? 25.044 8.156 -50.935 1.00 97.56 185 ALA A N 1
ATOM 1391 C CA . ALA A 1 185 ? 26.498 8.090 -51.068 1.00 97.56 185 ALA A CA 1
ATOM 1392 C C . ALA A 1 185 ? 26.943 6.995 -52.055 1.00 97.56 185 ALA A C 1
ATOM 1394 O O . ALA A 1 185 ? 27.828 7.230 -52.877 1.00 97.56 185 ALA A O 1
ATOM 1395 N N . ALA A 1 186 ? 26.305 5.821 -52.029 1.00 96.88 186 ALA A N 1
ATOM 1396 C CA . ALA A 1 186 ? 26.576 4.739 -52.973 1.00 96.88 186 ALA A CA 1
ATOM 1397 C C . ALA A 1 186 ? 26.166 5.103 -54.411 1.00 96.88 186 ALA A C 1
ATOM 1399 O O . ALA A 1 186 ? 26.877 4.759 -55.354 1.00 96.88 186 ALA A O 1
ATOM 1400 N N . ALA A 1 187 ? 25.053 5.819 -54.595 1.00 97.00 187 ALA A N 1
ATOM 1401 C CA . ALA A 1 187 ? 24.621 6.321 -55.896 1.00 97.00 187 ALA A CA 1
ATOM 1402 C C . ALA A 1 187 ? 25.599 7.368 -56.455 1.00 97.00 187 ALA A C 1
ATOM 1404 O O . ALA A 1 187 ? 26.007 7.255 -57.610 1.00 97.00 187 ALA A O 1
ATOM 1405 N N . ALA A 1 188 ? 26.042 8.324 -55.632 1.00 97.00 188 ALA A N 1
ATOM 1406 C CA . ALA A 1 188 ? 27.053 9.309 -56.019 1.00 97.00 188 ALA A CA 1
ATOM 1407 C C . ALA A 1 188 ? 28.399 8.647 -56.373 1.00 97.00 188 ALA A C 1
ATOM 1409 O O . ALA A 1 188 ? 28.995 8.962 -57.401 1.00 97.00 188 ALA A O 1
ATOM 1410 N N . ALA A 1 189 ? 28.847 7.666 -55.580 1.00 96.81 189 ALA A N 1
ATOM 1411 C CA . ALA A 1 189 ? 30.067 6.911 -55.861 1.00 96.81 189 ALA A CA 1
ATOM 1412 C C . ALA A 1 189 ? 29.985 6.112 -57.175 1.00 96.81 189 ALA A C 1
ATOM 1414 O O . ALA A 1 189 ? 30.974 6.035 -57.901 1.00 96.81 189 ALA A O 1
ATOM 1415 N N . ARG A 1 190 ? 28.812 5.552 -57.513 1.00 96.50 190 ARG A N 1
ATOM 1416 C CA . ARG A 1 190 ? 28.571 4.910 -58.819 1.00 96.50 190 ARG A CA 1
ATOM 1417 C C . ARG A 1 190 ? 28.625 5.921 -59.963 1.00 96.50 190 ARG A C 1
ATOM 1419 O O . ARG A 1 190 ? 29.326 5.669 -60.930 1.00 96.50 190 ARG A O 1
ATOM 1426 N N . GLN A 1 191 ? 27.967 7.074 -59.827 1.00 96.88 191 GLN A N 1
ATOM 1427 C CA . GLN A 1 191 ? 27.982 8.125 -60.854 1.00 96.88 191 GLN A CA 1
ATOM 1428 C C . GLN A 1 191 ? 29.397 8.646 -61.143 1.00 96.88 191 GLN A C 1
ATOM 1430 O O . GLN A 1 191 ? 29.763 8.788 -62.308 1.00 96.88 191 GLN A O 1
ATOM 1435 N N . GLU A 1 192 ? 30.218 8.880 -60.114 1.00 96.06 192 GLU A N 1
ATOM 1436 C CA . GLU A 1 192 ? 31.620 9.272 -60.311 1.00 96.06 192 GLU A CA 1
ATOM 1437 C C . GLU A 1 192 ? 32.464 8.127 -60.901 1.00 96.06 192 GLU A C 1
ATOM 1439 O O . GLU A 1 192 ? 33.289 8.373 -61.779 1.00 96.06 192 GLU A O 1
ATOM 1444 N N . ALA A 1 193 ? 32.232 6.868 -60.509 1.00 95.62 193 ALA A N 1
ATOM 1445 C CA . ALA A 1 193 ? 32.910 5.721 -61.120 1.00 95.62 193 ALA A CA 1
ATOM 1446 C C . ALA A 1 193 ? 32.557 5.556 -62.611 1.00 95.62 193 ALA A C 1
ATOM 1448 O O . ALA A 1 193 ? 33.458 5.382 -63.434 1.00 95.62 193 ALA A O 1
ATOM 1449 N N . ASP A 1 194 ? 31.276 5.671 -62.972 1.00 96.12 194 ASP A N 1
ATOM 1450 C CA . ASP A 1 194 ? 30.789 5.620 -64.355 1.00 96.12 194 ASP A CA 1
ATOM 1451 C C . ASP A 1 194 ? 31.354 6.783 -65.182 1.00 96.12 194 ASP A C 1
ATOM 1453 O O . ASP A 1 194 ? 31.792 6.594 -66.320 1.00 96.12 194 ASP A O 1
ATOM 1457 N N . ARG A 1 195 ? 31.414 7.985 -64.596 1.00 96.44 195 ARG A N 1
ATOM 1458 C CA . ARG A 1 195 ? 32.023 9.165 -65.215 1.00 96.44 195 ARG A CA 1
ATOM 1459 C C . ARG A 1 195 ? 33.518 8.965 -65.467 1.00 96.44 195 ARG A C 1
ATOM 1461 O O . ARG A 1 195 ? 33.967 9.187 -66.588 1.00 96.44 195 ARG A O 1
ATOM 1468 N N . VAL A 1 196 ? 34.286 8.519 -64.471 1.00 97.06 196 VAL A N 1
ATOM 1469 C CA . VAL A 1 196 ? 35.726 8.240 -64.625 1.00 97.06 196 VAL A CA 1
ATOM 1470 C C . VAL A 1 196 ? 35.958 7.137 -65.662 1.00 97.06 196 VAL A C 1
ATOM 1472 O O . VAL A 1 196 ? 36.844 7.269 -66.506 1.00 97.06 196 VAL A O 1
ATOM 1475 N N . ALA A 1 197 ? 35.134 6.086 -65.670 1.00 95.56 197 ALA A N 1
ATOM 1476 C CA . ALA A 1 197 ? 35.195 5.034 -66.681 1.00 95.56 197 ALA A CA 1
ATOM 1477 C C . ALA A 1 197 ? 34.891 5.562 -68.096 1.00 95.56 197 ALA A C 1
ATOM 1479 O O . ALA A 1 197 ? 35.568 5.176 -69.051 1.00 95.56 197 ALA A O 1
ATOM 1480 N N . ALA A 1 198 ? 33.923 6.473 -68.241 1.00 95.94 198 ALA A N 1
ATOM 1481 C CA . ALA A 1 198 ? 33.605 7.127 -69.508 1.00 95.94 198 ALA A CA 1
ATOM 1482 C C . ALA A 1 198 ? 34.726 8.073 -69.979 1.00 95.94 198 ALA A C 1
ATOM 1484 O O . ALA A 1 198 ? 35.087 8.036 -71.156 1.00 95.94 198 ALA A O 1
ATOM 1485 N N . GLU A 1 199 ? 35.318 8.868 -69.080 1.00 95.88 199 GLU A N 1
ATOM 1486 C CA . GLU A 1 199 ? 36.476 9.726 -69.372 1.00 95.88 199 GLU A CA 1
ATOM 1487 C C . GLU A 1 199 ? 37.689 8.887 -69.823 1.00 95.88 199 GLU A C 1
ATOM 1489 O O . GLU A 1 199 ? 38.308 9.189 -70.845 1.00 95.88 199 GLU A O 1
ATOM 1494 N N . GLU A 1 200 ? 37.994 7.784 -69.132 1.00 95.06 200 GLU A N 1
ATOM 1495 C CA . GLU A 1 200 ? 39.066 6.851 -69.505 1.00 95.06 200 GLU A CA 1
ATOM 1496 C C . GLU A 1 200 ? 38.802 6.129 -70.835 1.00 95.06 200 GLU A C 1
ATOM 1498 O O . GLU A 1 200 ? 39.710 5.964 -71.654 1.00 95.06 200 GLU A O 1
ATOM 1503 N N . LEU A 1 201 ? 37.559 5.722 -71.095 1.00 93.75 201 LEU A N 1
ATOM 1504 C CA . LEU A 1 201 ? 37.173 5.095 -72.359 1.00 93.75 201 LEU A CA 1
ATOM 1505 C C . LEU A 1 201 ? 37.228 6.094 -73.526 1.00 93.75 201 LEU A C 1
ATOM 1507 O O . LEU A 1 201 ? 37.663 5.726 -74.618 1.00 93.75 201 LEU A O 1
ATOM 1511 N N . ALA A 1 202 ? 36.863 7.359 -73.303 1.00 94.81 202 ALA A N 1
ATOM 1512 C CA . ALA A 1 202 ? 37.015 8.433 -74.283 1.00 94.81 202 ALA A CA 1
ATOM 1513 C C . ALA A 1 202 ? 38.495 8.746 -74.570 1.00 94.81 202 ALA A C 1
ATOM 1515 O O . ALA A 1 202 ? 38.878 8.851 -75.736 1.00 94.81 202 ALA A O 1
ATOM 1516 N N . ARG A 1 203 ? 39.351 8.808 -73.537 1.00 95.44 203 ARG A N 1
ATOM 1517 C CA . ARG A 1 203 ? 40.812 8.953 -73.690 1.00 95.44 203 ARG A CA 1
ATOM 1518 C C . ARG A 1 203 ? 41.411 7.818 -74.519 1.00 95.44 203 ARG A C 1
ATOM 1520 O O . ARG A 1 203 ? 42.161 8.087 -75.452 1.00 95.44 203 ARG A O 1
ATOM 1527 N N . LYS A 1 204 ? 41.049 6.565 -74.220 1.00 94.50 204 LYS A N 1
ATOM 1528 C CA . LYS A 1 204 ? 41.524 5.380 -74.957 1.00 94.50 204 LYS A CA 1
ATOM 1529 C C . LYS A 1 204 ? 41.045 5.362 -76.407 1.00 94.50 204 LYS A C 1
ATOM 1531 O O . LYS A 1 204 ? 41.844 5.059 -77.286 1.00 94.50 204 LYS A O 1
ATOM 1536 N N . LYS A 1 205 ? 39.784 5.729 -76.669 1.00 95.00 205 LYS A N 1
ATOM 1537 C CA . LYS A 1 205 ? 39.269 5.900 -78.039 1.00 95.00 205 LYS A CA 1
ATOM 1538 C C . LYS A 1 205 ? 40.065 6.947 -78.806 1.00 95.00 205 LYS A C 1
ATOM 1540 O O . LYS A 1 205 ? 40.568 6.632 -79.875 1.00 95.00 205 LYS A O 1
ATOM 1545 N N . LYS A 1 206 ? 40.254 8.138 -78.230 1.00 95.38 206 LYS A N 1
ATOM 1546 C CA . LYS A 1 206 ? 41.027 9.203 -78.874 1.00 95.38 206 LYS A CA 1
ATOM 1547 C C . LYS A 1 206 ? 42.472 8.774 -79.147 1.00 95.38 206 LYS A C 1
ATOM 1549 O O . LYS A 1 206 ? 42.942 8.938 -80.261 1.00 95.38 206 LYS A O 1
ATOM 1554 N N . ALA A 1 207 ? 43.155 8.170 -78.173 1.00 94.31 207 ALA A N 1
ATOM 1555 C CA . ALA A 1 207 ? 44.518 7.672 -78.364 1.00 94.31 207 ALA A CA 1
ATOM 1556 C C . ALA A 1 207 ? 44.601 6.611 -79.479 1.00 94.31 207 ALA A C 1
ATOM 1558 O O . ALA A 1 207 ? 45.533 6.630 -80.278 1.00 94.31 207 ALA A O 1
ATOM 1559 N N . PHE A 1 208 ? 43.607 5.722 -79.574 1.00 93.44 208 PHE A N 1
ATOM 1560 C CA . PHE A 1 208 ? 43.513 4.737 -80.652 1.00 93.44 208 PHE A CA 1
ATOM 1561 C C . PHE A 1 208 ? 43.229 5.380 -82.020 1.00 93.44 208 PHE A C 1
ATOM 1563 O O . PHE A 1 208 ? 43.826 4.977 -83.015 1.00 93.44 208 PHE A O 1
ATOM 1570 N N . GLU A 1 209 ? 42.356 6.388 -82.083 1.00 92.81 209 GLU A N 1
ATOM 1571 C CA . GLU A 1 209 ? 42.077 7.171 -83.295 1.00 92.81 209 GLU A CA 1
ATOM 1572 C C . GLU A 1 20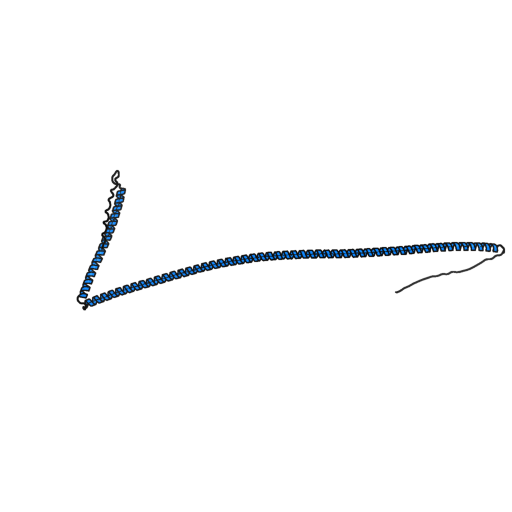9 ? 43.316 7.955 -83.758 1.00 92.81 209 GLU A C 1
ATOM 1574 O O . GLU A 1 209 ? 43.661 7.892 -84.939 1.00 92.81 209 GLU A O 1
ATOM 1579 N N . ASP A 1 210 ? 44.032 8.607 -82.836 1.00 93.06 210 ASP A N 1
ATOM 1580 C CA . ASP A 1 210 ? 45.286 9.325 -83.091 1.00 93.06 210 ASP A CA 1
ATOM 1581 C C . ASP A 1 210 ? 46.387 8.357 -83.585 1.00 93.06 210 ASP A C 1
ATOM 1583 O O . ASP A 1 210 ? 47.052 8.625 -84.589 1.00 93.06 210 ASP A O 1
ATOM 1587 N N . GLU A 1 211 ? 46.546 7.184 -82.953 1.00 92.75 211 GLU A N 1
ATOM 1588 C CA . GLU A 1 211 ? 47.452 6.122 -83.423 1.00 92.75 211 GLU A CA 1
ATOM 1589 C C . GLU A 1 211 ? 47.073 5.588 -84.810 1.00 92.75 211 GLU A C 1
ATOM 1591 O O . GLU A 1 211 ? 47.950 5.332 -85.640 1.00 92.75 211 GLU A O 1
ATOM 1596 N N . TYR A 1 212 ? 45.781 5.373 -85.063 1.00 91.19 212 TYR A N 1
ATOM 1597 C CA . TYR A 1 212 ? 45.295 4.853 -86.336 1.00 91.19 212 TYR A CA 1
ATOM 1598 C C . TYR A 1 212 ? 45.489 5.879 -87.457 1.00 91.19 212 TYR A C 1
ATOM 1600 O O . TYR A 1 212 ? 45.946 5.521 -88.543 1.00 91.19 212 TYR A O 1
ATOM 1608 N N . ALA A 1 213 ? 45.236 7.162 -87.184 1.00 92.81 213 ALA A N 1
ATOM 1609 C CA . ALA A 1 213 ? 45.528 8.262 -88.095 1.00 92.81 213 ALA A CA 1
ATOM 1610 C C . ALA A 1 213 ? 47.036 8.386 -88.376 1.00 92.81 213 ALA A C 1
ATOM 1612 O O . ALA A 1 213 ? 47.428 8.545 -89.532 1.00 92.81 213 ALA A O 1
ATOM 1613 N N . ALA A 1 214 ? 47.891 8.239 -87.357 1.00 92.56 214 ALA A N 1
ATOM 1614 C CA . ALA A 1 214 ? 49.344 8.239 -87.525 1.00 92.56 214 ALA A CA 1
ATOM 1615 C C . ALA A 1 214 ? 49.836 7.050 -88.370 1.00 92.56 214 ALA A C 1
ATOM 1617 O O . ALA A 1 214 ? 50.626 7.245 -89.293 1.00 92.56 214 ALA A O 1
ATOM 1618 N N . LYS A 1 215 ? 49.332 5.832 -88.115 1.00 91.62 215 LYS A N 1
ATOM 1619 C CA . LYS A 1 215 ? 49.627 4.625 -88.914 1.00 91.62 215 LYS A CA 1
ATOM 1620 C C . LYS A 1 215 ? 49.150 4.771 -90.358 1.00 91.62 215 LYS A C 1
ATOM 1622 O O . LYS A 1 215 ? 49.894 4.449 -91.278 1.00 91.62 215 LYS A O 1
ATOM 1627 N N . ARG A 1 216 ? 47.941 5.304 -90.562 1.00 91.38 216 ARG A N 1
ATOM 1628 C CA . ARG A 1 216 ? 47.391 5.592 -91.891 1.00 91.38 216 ARG A CA 1
ATOM 1629 C C . ARG A 1 216 ? 48.260 6.595 -92.644 1.00 91.38 216 ARG A C 1
ATOM 1631 O O . ARG A 1 216 ? 48.627 6.319 -93.778 1.00 91.38 216 ARG A O 1
ATOM 1638 N N . LYS A 1 217 ? 48.634 7.711 -92.010 1.00 92.38 217 LYS A N 1
ATOM 1639 C CA . LYS A 1 217 ? 49.516 8.708 -92.621 1.00 92.38 217 LYS A CA 1
ATOM 1640 C C . LYS A 1 217 ? 50.888 8.117 -92.952 1.00 92.38 217 LYS A C 1
ATOM 1642 O O . LYS A 1 217 ? 51.371 8.327 -94.051 1.00 92.38 217 LYS A O 1
ATOM 1647 N N . ALA A 1 218 ? 51.489 7.344 -92.046 1.00 91.38 218 ALA A N 1
ATOM 1648 C CA . ALA A 1 218 ? 52.769 6.685 -92.303 1.00 91.38 218 ALA A CA 1
ATOM 1649 C C . ALA A 1 218 ? 52.694 5.707 -93.491 1.00 91.38 218 ALA A C 1
ATOM 1651 O O . ALA A 1 218 ? 53.622 5.655 -94.292 1.00 91.38 218 ALA A O 1
ATOM 1652 N N . PHE A 1 219 ? 51.580 4.983 -93.639 1.00 89.44 219 PHE A N 1
ATOM 1653 C CA . PHE A 1 219 ? 51.325 4.122 -94.793 1.00 89.44 219 PHE A CA 1
ATOM 1654 C C . PHE A 1 219 ? 51.094 4.923 -96.085 1.00 89.44 219 PHE A C 1
ATOM 1656 O O . PHE A 1 219 ? 51.632 4.562 -97.125 1.00 89.44 219 PHE A O 1
ATOM 1663 N N . GLU A 1 220 ? 50.345 6.028 -96.037 1.00 88.31 220 GLU A N 1
ATOM 1664 C CA . GLU A 1 220 ? 50.163 6.941 -97.177 1.00 88.31 220 GLU A CA 1
ATOM 1665 C C . GLU A 1 220 ? 51.505 7.582 -97.601 1.00 88.31 220 GLU A C 1
ATOM 1667 O O . GLU A 1 220 ? 51.820 7.597 -98.791 1.00 88.31 220 GLU A O 1
ATOM 1672 N N . ASP A 1 221 ? 52.343 8.003 -96.646 1.00 89.06 221 ASP A N 1
ATOM 1673 C CA . ASP A 1 221 ? 53.706 8.510 -96.869 1.00 89.06 221 ASP A CA 1
ATOM 1674 C C . ASP A 1 221 ? 54.639 7.415 -97.443 1.00 89.06 221 ASP A C 1
ATOM 1676 O O . ASP A 1 221 ? 55.460 7.693 -98.320 1.00 89.06 221 ASP A O 1
ATOM 1680 N N . GLU A 1 222 ? 54.526 6.160 -96.990 1.00 88.88 222 GLU A N 1
ATOM 1681 C CA . GLU A 1 222 ? 55.290 5.022 -97.527 1.00 88.88 222 GLU A CA 1
ATOM 1682 C C . GLU A 1 222 ? 54.846 4.655 -98.950 1.00 88.88 222 GLU A C 1
ATOM 1684 O O . GLU A 1 222 ? 55.693 4.461 -99.824 1.00 88.88 222 GLU A O 1
ATOM 1689 N N . VAL A 1 223 ? 53.538 4.630 -99.221 1.00 87.81 223 VAL A N 1
ATOM 1690 C CA . VAL A 1 223 ? 52.988 4.428 -100.569 1.00 87.81 223 VAL A CA 1
ATOM 1691 C C . VAL A 1 223 ? 53.421 5.558 -101.500 1.00 87.81 223 VAL A C 1
ATOM 1693 O O . VAL A 1 223 ? 53.847 5.270 -102.615 1.00 87.81 223 VAL A O 1
ATOM 1696 N N . ALA A 1 224 ? 53.401 6.817 -101.053 1.00 89.56 224 ALA A N 1
ATOM 1697 C CA . ALA A 1 224 ? 53.882 7.954 -101.838 1.00 89.56 224 ALA A CA 1
ATOM 1698 C C . ALA A 1 224 ? 55.387 7.845 -102.146 1.00 89.56 224 ALA A C 1
ATOM 1700 O O . ALA A 1 224 ? 55.800 8.047 -103.289 1.00 89.56 224 ALA A O 1
ATOM 1701 N N . ARG A 1 225 ? 56.213 7.438 -101.168 1.00 88.06 225 ARG A N 1
ATOM 1702 C CA . ARG A 1 225 ? 57.639 7.136 -101.399 1.00 88.06 225 ARG A CA 1
ATOM 1703 C C . ARG A 1 225 ? 57.825 5.994 -102.392 1.00 88.06 225 ARG A C 1
ATOM 1705 O O . ARG A 1 225 ? 58.632 6.127 -103.303 1.00 88.06 225 ARG A O 1
ATOM 1712 N N . LYS A 1 226 ? 57.067 4.901 -102.267 1.00 85.94 226 LYS A N 1
ATOM 1713 C CA . LYS A 1 226 ? 57.128 3.768 -103.205 1.00 85.94 226 LYS A CA 1
ATOM 1714 C C . LYS A 1 226 ? 56.677 4.162 -104.607 1.00 85.94 226 LYS A C 1
ATOM 1716 O O . LYS A 1 226 ? 57.320 3.760 -105.570 1.00 85.94 226 LYS A O 1
ATOM 1721 N N . GLN A 1 227 ? 55.648 4.995 -104.737 1.00 84.56 227 GLN A N 1
ATOM 1722 C CA . GLN A 1 227 ? 55.241 5.580 -106.015 1.00 84.56 227 GLN A CA 1
ATOM 1723 C C . GLN A 1 227 ? 56.383 6.410 -106.612 1.00 84.56 227 GLN A C 1
ATOM 1725 O O . GLN A 1 227 ? 56.805 6.118 -107.727 1.00 84.56 227 GLN A O 1
ATOM 1730 N N . GLN A 1 228 ? 56.979 7.331 -105.851 1.00 84.94 228 GLN A N 1
ATOM 1731 C CA . GLN A 1 228 ? 58.114 8.148 -106.296 1.00 84.94 228 GLN A CA 1
ATOM 1732 C C . GLN A 1 228 ? 59.360 7.310 -106.660 1.00 84.94 228 GLN A C 1
ATOM 1734 O O . GLN A 1 228 ? 60.031 7.590 -107.657 1.00 84.94 228 GLN A O 1
ATOM 1739 N N . GLU A 1 229 ? 59.660 6.246 -105.910 1.00 85.25 229 GLU A N 1
ATOM 1740 C CA . GLU A 1 229 ? 60.687 5.250 -106.252 1.00 85.25 229 GLU A CA 1
ATOM 1741 C C . GLU A 1 229 ? 60.351 4.535 -107.572 1.00 85.25 229 GLU A C 1
ATOM 1743 O O . GLU A 1 229 ? 61.210 4.421 -108.444 1.00 85.25 229 GLU A O 1
ATOM 1748 N N . THR A 1 230 ? 59.102 4.103 -107.783 1.00 79.00 230 THR A N 1
ATOM 1749 C CA . THR A 1 230 ? 58.702 3.465 -109.050 1.00 79.00 230 THR A CA 1
ATOM 1750 C C . THR A 1 230 ? 58.667 4.435 -110.228 1.00 79.00 230 THR A C 1
ATOM 1752 O O . THR A 1 230 ? 59.034 4.046 -111.331 1.00 79.00 230 THR A O 1
ATOM 1755 N N . GLU A 1 231 ? 58.304 5.702 -110.034 1.00 83.69 231 GLU A N 1
ATOM 1756 C CA . GLU A 1 231 ? 58.324 6.726 -111.083 1.00 83.69 231 GLU A CA 1
ATOM 1757 C C . GLU A 1 231 ? 59.756 7.127 -111.455 1.00 83.69 231 GLU A C 1
ATOM 1759 O O . GLU A 1 231 ? 60.074 7.265 -112.640 1.00 83.69 231 GLU A O 1
ATOM 1764 N N . SER A 1 232 ? 60.656 7.244 -110.476 1.00 83.31 232 SER A N 1
ATOM 1765 C CA . SER A 1 232 ? 62.087 7.463 -110.727 1.00 83.31 232 SER A CA 1
ATOM 1766 C C . SER A 1 232 ? 62.754 6.238 -111.371 1.00 83.31 232 SER A C 1
ATOM 1768 O O . SER A 1 232 ? 63.550 6.387 -112.302 1.00 83.31 232 SER A O 1
ATOM 1770 N N . ALA A 1 233 ? 62.359 5.017 -110.996 1.00 82.50 233 ALA A N 1
ATOM 1771 C CA . ALA A 1 233 ? 62.762 3.790 -111.685 1.00 82.50 233 ALA A CA 1
ATOM 1772 C C . ALA A 1 233 ? 62.211 3.714 -113.125 1.00 82.50 233 ALA A C 1
ATOM 1774 O O . ALA A 1 233 ? 62.944 3.370 -114.046 1.00 82.50 233 ALA A O 1
ATOM 1775 N N . LEU A 1 234 ? 60.951 4.092 -113.366 1.00 81.81 234 LEU A N 1
ATOM 1776 C CA . LEU A 1 234 ? 60.345 4.102 -114.704 1.00 81.81 234 LEU A CA 1
ATOM 1777 C C . LEU A 1 234 ? 60.928 5.195 -115.606 1.00 81.81 234 LEU A C 1
ATOM 1779 O O . LEU A 1 234 ? 61.107 4.970 -116.802 1.00 81.81 234 LEU A O 1
ATOM 1783 N N . THR A 1 235 ? 61.230 6.377 -115.070 1.00 83.81 235 THR A N 1
ATOM 1784 C CA . THR A 1 235 ? 61.866 7.463 -115.835 1.00 83.81 235 THR A CA 1
ATOM 1785 C C . THR A 1 235 ? 63.328 7.155 -116.145 1.00 83.81 235 THR A C 1
ATOM 1787 O O . THR A 1 235 ? 63.742 7.365 -117.284 1.00 83.81 235 THR A O 1
ATOM 1790 N N . SER A 1 236 ? 64.086 6.573 -115.210 1.00 80.69 236 SER A N 1
ATOM 1791 C CA . SER A 1 236 ? 65.450 6.095 -115.483 1.00 80.69 236 SER A CA 1
ATOM 1792 C C . SER A 1 236 ? 65.475 4.896 -116.440 1.00 80.69 236 SER A C 1
ATOM 1794 O O . SER A 1 236 ? 66.270 4.903 -117.377 1.00 80.69 236 SER A O 1
ATOM 1796 N N . ALA A 1 237 ? 64.555 3.932 -116.317 1.00 78.88 237 ALA A N 1
ATOM 1797 C CA . ALA A 1 237 ? 64.404 2.838 -117.281 1.00 78.88 237 ALA A CA 1
ATOM 1798 C C . ALA A 1 237 ? 64.021 3.346 -118.683 1.00 78.88 237 ALA A C 1
ATOM 1800 O O . ALA A 1 237 ? 64.576 2.885 -119.678 1.00 78.88 237 ALA A O 1
ATOM 1801 N N . ARG A 1 238 ? 63.129 4.344 -118.789 1.00 80.06 238 ARG A N 1
ATOM 1802 C CA . ARG A 1 238 ? 62.828 5.024 -120.064 1.00 80.06 238 ARG A CA 1
ATOM 1803 C C . ARG A 1 238 ? 64.045 5.764 -120.614 1.00 80.06 238 ARG A C 1
ATOM 1805 O O . ARG A 1 238 ? 64.295 5.679 -121.811 1.00 80.06 238 ARG A O 1
ATOM 1812 N N . ALA A 1 239 ? 64.820 6.452 -119.774 1.00 78.62 239 ALA A N 1
ATOM 1813 C CA . ALA A 1 239 ? 66.054 7.110 -120.198 1.00 78.62 239 ALA A CA 1
ATOM 1814 C C . ALA A 1 239 ? 67.048 6.086 -120.771 1.00 78.62 239 ALA A C 1
ATOM 1816 O O . ALA A 1 239 ? 67.459 6.232 -121.923 1.00 78.62 239 ALA A O 1
ATOM 1817 N N . GLN A 1 240 ? 67.314 4.997 -120.041 1.00 79.56 240 GLN A N 1
ATOM 1818 C CA . GLN A 1 240 ? 68.125 3.864 -120.501 1.00 79.56 240 GLN A CA 1
ATOM 1819 C C . GLN A 1 240 ? 67.586 3.246 -121.796 1.00 79.56 240 GLN A C 1
ATOM 1821 O O . GLN A 1 240 ? 68.370 2.919 -122.680 1.00 79.56 240 GLN A O 1
ATOM 1826 N N . GLN A 1 241 ? 66.266 3.123 -121.959 1.00 77.50 241 GLN A N 1
ATOM 1827 C CA . GLN A 1 241 ? 65.665 2.617 -123.194 1.00 77.50 241 GLN A CA 1
ATOM 1828 C C . GLN A 1 241 ? 65.885 3.585 -124.367 1.00 77.50 241 GLN A C 1
ATOM 1830 O O . GLN A 1 241 ? 66.295 3.150 -125.438 1.00 77.50 241 GLN A O 1
ATOM 1835 N N . THR A 1 242 ? 65.715 4.899 -124.172 1.00 79.62 242 THR A N 1
ATOM 1836 C CA . THR A 1 242 ? 66.016 5.892 -125.222 1.00 79.62 242 THR A CA 1
ATOM 1837 C C . THR A 1 242 ? 67.506 5.972 -125.555 1.00 79.62 242 THR A C 1
ATOM 1839 O O . THR A 1 242 ? 67.866 6.239 -126.700 1.00 79.62 242 THR A O 1
ATOM 1842 N N . GLU A 1 243 ? 68.385 5.719 -124.586 1.00 78.00 243 GLU A N 1
ATOM 1843 C CA . GLU A 1 243 ? 69.830 5.634 -124.787 1.00 78.00 243 GLU A CA 1
ATOM 1844 C C . GLU A 1 243 ? 70.216 4.340 -125.516 1.00 78.00 243 GLU A C 1
ATOM 1846 O O . GLU A 1 243 ? 70.983 4.386 -126.475 1.00 78.00 243 GLU A O 1
ATOM 1851 N N . ALA A 1 244 ? 69.602 3.208 -125.168 1.00 75.31 244 ALA A N 1
ATOM 1852 C CA . ALA A 1 244 ? 69.730 1.950 -125.895 1.00 75.31 244 ALA A CA 1
ATOM 1853 C C . ALA A 1 244 ? 69.207 2.065 -127.337 1.00 75.31 244 ALA A C 1
ATOM 1855 O O . ALA A 1 244 ? 69.855 1.566 -128.253 1.00 75.31 244 ALA A O 1
ATOM 1856 N N . ASP A 1 245 ? 68.102 2.778 -127.575 1.00 80.12 245 ASP A N 1
ATOM 1857 C CA . ASP A 1 245 ? 67.577 3.052 -128.918 1.00 80.12 245 ASP A CA 1
ATOM 1858 C C . ASP A 1 245 ? 68.476 4.009 -129.715 1.00 80.12 245 ASP A C 1
ATOM 1860 O O . ASP A 1 245 ? 68.666 3.815 -130.919 1.00 80.12 245 ASP A O 1
ATOM 1864 N N . ARG A 1 246 ? 69.084 5.016 -129.069 1.00 78.94 246 ARG A N 1
ATOM 1865 C CA . ARG A 1 246 ? 70.123 5.861 -129.688 1.00 78.94 246 ARG A CA 1
ATOM 1866 C C . ARG A 1 246 ? 71.353 5.035 -130.050 1.00 78.94 246 ARG A C 1
ATOM 1868 O O . ARG A 1 246 ? 71.796 5.100 -131.191 1.00 78.94 246 ARG A O 1
ATOM 1875 N N . ASN A 1 247 ? 71.851 4.206 -129.136 1.00 79.62 247 ASN A N 1
ATOM 1876 C CA . ASN A 1 247 ? 72.991 3.321 -129.372 1.00 79.62 247 ASN A CA 1
ATOM 1877 C C . ASN A 1 247 ? 72.679 2.272 -130.449 1.00 79.62 247 ASN A C 1
ATOM 1879 O O . ASN A 1 247 ? 73.525 1.991 -131.292 1.00 79.62 247 ASN A O 1
ATOM 1883 N N . ARG A 1 248 ? 71.444 1.761 -130.507 1.00 80.62 248 ARG A N 1
ATOM 1884 C CA . ARG A 1 248 ? 70.958 0.884 -131.580 1.00 80.62 248 ARG A CA 1
ATOM 1885 C C . ARG A 1 248 ? 70.898 1.609 -132.924 1.00 80.62 248 ARG A C 1
ATOM 1887 O O . ARG A 1 248 ? 71.317 1.027 -133.919 1.00 80.62 248 ARG A O 1
ATOM 1894 N N . LYS A 1 249 ? 70.426 2.861 -132.976 1.00 80.31 249 LYS A N 1
ATOM 1895 C CA . LYS A 1 249 ? 70.480 3.691 -134.194 1.00 80.31 249 LYS A CA 1
ATOM 1896 C C . LYS A 1 249 ? 71.922 3.935 -134.636 1.00 80.31 249 LYS A C 1
ATOM 1898 O O . LYS A 1 249 ? 72.238 3.648 -135.782 1.00 80.31 249 LYS A O 1
ATOM 1903 N N . LEU A 1 250 ? 72.811 4.333 -133.725 1.00 78.25 250 LEU A N 1
ATOM 1904 C CA . LEU A 1 250 ? 74.240 4.510 -134.005 1.00 78.25 250 LEU A CA 1
ATOM 1905 C C . LEU A 1 250 ? 74.900 3.211 -134.491 1.00 78.25 250 LEU A C 1
ATOM 1907 O O . LEU A 1 250 ? 75.682 3.246 -135.435 1.00 78.25 250 LEU A O 1
ATOM 1911 N N . ALA A 1 251 ? 74.558 2.058 -133.912 1.00 75.94 251 ALA A N 1
ATOM 1912 C CA . ALA A 1 251 ? 75.043 0.753 -134.356 1.00 75.94 251 ALA A CA 1
ATOM 1913 C C . ALA A 1 2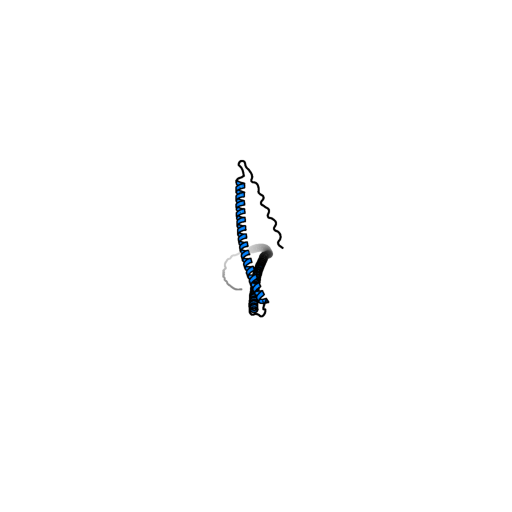51 ? 74.493 0.356 -135.739 1.00 75.94 251 ALA A C 1
ATOM 1915 O O . ALA A 1 251 ? 75.216 -0.242 -136.534 1.00 75.94 251 ALA A O 1
ATOM 1916 N N . LEU A 1 252 ? 73.242 0.708 -136.059 1.00 78.06 252 LEU A N 1
ATOM 1917 C CA . LEU A 1 252 ? 72.663 0.521 -137.392 1.00 78.06 252 LEU A CA 1
ATOM 1918 C C . LEU A 1 252 ? 73.298 1.461 -138.428 1.00 78.06 252 LEU A C 1
ATOM 1920 O O . LEU A 1 252 ? 73.620 1.002 -139.519 1.00 78.06 252 LEU A O 1
ATOM 1924 N N . ASP A 1 253 ? 73.555 2.723 -138.083 1.00 77.19 253 ASP A N 1
ATOM 1925 C CA . ASP A 1 253 ? 74.249 3.687 -138.946 1.00 77.19 253 ASP A CA 1
ATOM 1926 C C . ASP A 1 253 ? 75.721 3.305 -139.155 1.00 77.19 253 ASP A C 1
ATOM 1928 O O . ASP A 1 253 ? 76.236 3.409 -140.267 1.00 77.19 253 ASP A O 1
ATOM 1932 N N . LEU A 1 254 ? 76.401 2.796 -138.121 1.00 75.38 254 LEU A N 1
ATOM 1933 C CA . LEU A 1 254 ? 77.736 2.205 -138.244 1.00 75.38 254 LEU A CA 1
ATOM 1934 C C . LEU A 1 254 ? 77.704 0.953 -139.120 1.00 75.38 254 LEU A C 1
ATOM 1936 O O . LEU A 1 254 ? 78.531 0.836 -140.017 1.00 75.38 254 LEU A O 1
ATOM 1940 N N . ARG A 1 255 ? 76.731 0.050 -138.935 1.00 76.44 255 ARG A N 1
ATOM 1941 C CA . ARG A 1 255 ? 76.552 -1.120 -139.809 1.00 76.44 255 ARG A CA 1
ATOM 1942 C C . ARG A 1 255 ? 76.287 -0.703 -141.255 1.00 76.44 255 ARG A C 1
ATOM 1944 O O . ARG A 1 255 ? 76.814 -1.343 -142.157 1.00 76.44 255 ARG A O 1
ATOM 1951 N N . LYS A 1 256 ? 75.522 0.368 -141.481 1.00 77.94 256 LYS A N 1
ATOM 1952 C CA . LYS A 1 256 ? 75.259 0.920 -142.812 1.00 77.94 256 LYS A CA 1
ATOM 1953 C C . LYS A 1 256 ? 76.534 1.494 -143.436 1.00 77.94 256 LYS A C 1
ATOM 1955 O O . LYS A 1 256 ? 76.878 1.093 -144.537 1.00 77.94 256 LYS A O 1
ATOM 1960 N N . LYS A 1 257 ? 77.302 2.302 -142.697 1.00 74.56 257 LYS A N 1
ATOM 1961 C CA . LYS A 1 257 ? 78.616 2.822 -143.130 1.00 74.56 257 LYS A CA 1
ATOM 1962 C C . LYS A 1 257 ? 79.651 1.721 -143.371 1.00 74.56 257 LYS A C 1
ATOM 1964 O O . LYS A 1 257 ? 80.467 1.841 -144.277 1.00 74.56 257 LYS A O 1
ATOM 1969 N N . VAL A 1 258 ? 79.635 0.645 -142.580 1.00 75.06 258 VAL A N 1
ATOM 1970 C CA . VAL A 1 258 ? 80.489 -0.536 -142.787 1.00 75.06 258 VAL A CA 1
ATOM 1971 C C . VAL A 1 258 ? 80.035 -1.320 -144.017 1.00 75.06 258 VAL A C 1
ATOM 1973 O O . VAL A 1 258 ? 80.886 -1.717 -144.798 1.00 75.06 258 VAL A O 1
ATOM 1976 N N . ALA A 1 259 ? 78.730 -1.486 -144.248 1.00 66.19 259 ALA A N 1
ATOM 1977 C CA . ALA A 1 259 ? 78.211 -2.102 -145.470 1.00 66.19 259 ALA A CA 1
ATOM 1978 C C . ALA A 1 259 ? 78.531 -1.264 -146.721 1.00 66.19 259 ALA A C 1
ATOM 1980 O O . ALA A 1 259 ? 78.948 -1.824 -147.727 1.00 66.19 259 ALA A O 1
ATOM 1981 N N . GLU A 1 260 ? 78.424 0.066 -146.645 1.00 67.12 260 GLU A N 1
ATOM 1982 C CA . GLU A 1 260 ? 78.847 1.001 -147.697 1.00 67.12 260 GLU A CA 1
ATOM 1983 C C . GLU A 1 260 ? 80.364 0.915 -147.947 1.00 67.12 260 GLU A C 1
ATOM 1985 O O . GLU A 1 260 ? 80.790 0.884 -149.098 1.00 67.12 260 GLU A O 1
ATOM 1990 N N . ARG A 1 261 ? 81.190 0.790 -146.895 1.00 66.06 261 ARG A N 1
ATOM 1991 C CA . ARG A 1 261 ? 82.639 0.555 -147.038 1.00 66.06 261 ARG A CA 1
ATOM 1992 C C . ARG A 1 261 ? 82.969 -0.812 -147.630 1.00 66.06 261 ARG A C 1
ATOM 1994 O O . ARG A 1 261 ? 83.863 -0.875 -148.462 1.00 66.06 261 ARG A O 1
ATOM 2001 N N . ILE A 1 262 ? 82.265 -1.870 -147.224 1.00 64.44 262 ILE A N 1
ATOM 2002 C CA . ILE A 1 262 ? 82.448 -3.222 -147.768 1.00 64.44 262 ILE A CA 1
ATOM 2003 C C . ILE A 1 262 ? 82.046 -3.243 -149.243 1.00 64.44 262 ILE A C 1
ATOM 2005 O O . ILE A 1 262 ? 82.819 -3.740 -150.051 1.00 64.44 262 ILE A O 1
ATOM 2009 N N . ALA A 1 263 ? 80.920 -2.626 -149.614 1.00 61.91 263 ALA A N 1
ATOM 2010 C CA . ALA A 1 263 ? 80.517 -2.467 -151.010 1.00 61.91 263 ALA A CA 1
ATOM 2011 C C . ALA A 1 263 ? 81.545 -1.652 -151.815 1.00 61.91 263 ALA A C 1
ATOM 2013 O O . ALA A 1 263 ? 81.902 -2.048 -152.918 1.00 61.91 263 ALA A O 1
ATOM 2014 N N . ALA A 1 264 ? 82.087 -0.563 -151.257 1.00 60.94 264 ALA A N 1
ATOM 2015 C CA . ALA A 1 264 ? 83.146 0.210 -151.906 1.00 60.94 264 ALA A CA 1
ATOM 2016 C C . ALA A 1 264 ? 84.448 -0.595 -152.088 1.00 60.94 264 ALA A C 1
ATOM 2018 O O . ALA A 1 264 ? 85.098 -0.470 -153.124 1.00 60.94 264 ALA A O 1
ATOM 2019 N N . THR A 1 265 ? 84.823 -1.450 -151.128 1.00 60.62 265 THR A N 1
ATOM 2020 C CA . THR A 1 265 ? 85.959 -2.369 -151.303 1.00 60.62 265 THR A CA 1
ATOM 2021 C C . THR A 1 265 ? 85.653 -3.526 -152.249 1.00 60.62 265 THR A C 1
ATOM 2023 O O . THR A 1 265 ? 86.553 -3.938 -152.962 1.00 60.62 265 THR A O 1
ATOM 2026 N N . ASP A 1 266 ? 84.420 -4.029 -152.307 1.00 61.34 266 ASP A N 1
ATOM 2027 C CA . ASP A 1 266 ? 84.028 -5.114 -153.218 1.00 61.34 266 ASP A CA 1
ATOM 2028 C C . ASP A 1 266 ? 84.017 -4.621 -154.677 1.00 61.34 266 ASP A C 1
ATOM 2030 O O . ASP A 1 266 ? 84.556 -5.285 -155.557 1.00 61.34 266 ASP A O 1
ATOM 2034 N N . VAL A 1 267 ? 83.558 -3.385 -154.926 1.00 62.62 267 VAL A N 1
ATOM 2035 C CA . VAL A 1 267 ? 83.739 -2.710 -156.227 1.00 62.62 267 VAL A CA 1
ATOM 2036 C C . VAL A 1 267 ? 85.226 -2.528 -156.560 1.00 62.62 267 VAL A C 1
ATOM 2038 O O . VAL A 1 267 ? 85.645 -2.904 -157.652 1.00 62.62 267 VAL A O 1
ATOM 2041 N N . ALA A 1 268 ? 86.050 -2.041 -155.626 1.00 58.62 268 ALA A N 1
ATOM 2042 C CA . ALA A 1 268 ? 87.487 -1.860 -155.866 1.00 58.62 268 ALA A CA 1
ATOM 2043 C C . ALA A 1 268 ? 88.246 -3.188 -156.096 1.00 58.62 268 ALA A C 1
ATOM 2045 O O . ALA A 1 268 ? 89.193 -3.235 -156.881 1.00 58.62 268 ALA A O 1
ATOM 2046 N N . VAL A 1 269 ? 87.830 -4.279 -155.444 1.00 60.16 269 VAL A N 1
ATOM 2047 C CA . VAL A 1 269 ? 88.392 -5.625 -155.643 1.00 60.16 269 VAL A CA 1
ATOM 2048 C C . VAL A 1 269 ? 87.927 -6.222 -156.973 1.00 60.16 269 VAL A C 1
ATOM 2050 O O . VAL A 1 269 ? 88.745 -6.807 -157.680 1.00 60.16 269 VAL A O 1
ATOM 2053 N N . GLN A 1 270 ? 86.668 -6.027 -157.375 1.00 57.47 270 GLN A N 1
ATOM 2054 C CA . GLN A 1 270 ? 86.176 -6.473 -158.684 1.00 57.47 270 GLN A CA 1
ATOM 2055 C C . GLN A 1 270 ? 86.768 -5.670 -159.855 1.00 57.47 270 GLN A C 1
ATOM 2057 O O . GLN A 1 270 ? 86.995 -6.243 -160.920 1.00 57.47 270 GLN A O 1
ATOM 2062 N N . GLU A 1 271 ? 87.086 -4.384 -159.674 1.00 55.44 271 GLU A N 1
ATOM 2063 C CA . GLU A 1 271 ? 87.853 -3.610 -160.662 1.00 55.44 271 GLU A CA 1
ATOM 2064 C C . GLU A 1 271 ? 89.317 -4.079 -160.747 1.00 55.44 271 GLU A C 1
ATOM 2066 O O . GLU A 1 271 ? 89.843 -4.228 -161.851 1.00 55.44 271 GLU A O 1
ATOM 2071 N N . ALA A 1 272 ? 89.954 -4.418 -159.619 1.00 54.75 272 ALA A N 1
ATOM 2072 C CA . ALA A 1 272 ? 91.309 -4.980 -159.606 1.00 54.75 272 ALA A CA 1
ATOM 2073 C C . ALA A 1 272 ? 91.387 -6.399 -160.213 1.00 54.75 272 ALA A C 1
ATOM 2075 O O . ALA A 1 272 ? 92.339 -6.715 -160.927 1.00 54.75 272 ALA A O 1
ATOM 2076 N N . MET A 1 273 ? 90.377 -7.248 -159.991 1.00 54.50 273 MET A N 1
ATOM 2077 C CA . MET A 1 273 ? 90.317 -8.617 -160.529 1.00 54.50 273 MET A CA 1
ATOM 2078 C C . MET A 1 273 ? 90.035 -8.695 -162.039 1.00 54.50 273 MET A C 1
ATOM 2080 O O . MET A 1 273 ? 90.129 -9.773 -162.620 1.00 54.50 273 MET A O 1
ATOM 2084 N N . ARG A 1 274 ? 89.709 -7.580 -162.707 1.00 51.12 274 ARG A N 1
ATOM 2085 C CA . ARG A 1 274 ? 89.346 -7.578 -164.137 1.00 51.12 274 ARG A CA 1
ATOM 2086 C C . ARG A 1 274 ? 90.520 -7.358 -165.099 1.00 51.12 274 ARG A C 1
ATOM 2088 O O . ARG A 1 274 ? 90.316 -7.426 -166.309 1.00 51.12 274 ARG A O 1
ATOM 2095 N N . LEU A 1 275 ? 91.724 -7.096 -164.580 1.00 48.97 275 LEU A N 1
ATOM 2096 C CA . LEU A 1 275 ? 92.922 -6.765 -165.369 1.00 48.97 275 LEU A CA 1
ATOM 2097 C C . LEU A 1 275 ? 94.045 -7.816 -165.326 1.00 48.97 275 LEU A C 1
ATOM 2099 O O . LEU A 1 275 ? 95.039 -7.646 -166.029 1.00 48.97 275 LEU A O 1
ATOM 2103 N N . LEU A 1 276 ? 93.887 -8.909 -164.571 1.00 37.44 276 LEU A N 1
ATOM 2104 C CA . LEU A 1 276 ? 94.819 -10.041 -164.563 1.00 37.44 276 LEU A CA 1
ATOM 2105 C C . LEU A 1 276 ? 94.042 -11.371 -164.521 1.00 37.44 276 LEU A C 1
ATOM 2107 O O . LEU A 1 276 ? 93.423 -11.713 -163.519 1.00 37.44 276 LEU A O 1
ATOM 2111 N N . ALA A 1 277 ? 94.095 -12.124 -165.616 1.00 29.28 277 ALA A N 1
ATOM 2112 C CA . ALA A 1 277 ? 93.659 -13.521 -165.721 1.00 29.28 277 ALA A CA 1
ATOM 2113 C C . ALA A 1 277 ? 94.889 -14.385 -166.097 1.00 29.28 277 ALA A C 1
ATOM 2115 O O . ALA A 1 277 ? 95.869 -13.786 -166.558 1.00 29.28 277 ALA A O 1
ATOM 2116 N N . PRO A 1 278 ? 94.879 -15.739 -166.018 1.00 45.34 278 PRO A N 1
ATOM 2117 C CA . PRO A 1 278 ? 93.798 -16.674 -165.640 1.00 45.34 278 PRO A CA 1
ATOM 2118 C C . PRO A 1 278 ? 94.266 -17.815 -164.669 1.00 45.34 278 PRO A C 1
ATOM 2120 O O . PRO A 1 278 ? 95.296 -17.679 -164.017 1.00 45.34 278 PRO A O 1
ATOM 2123 N N . VAL A 1 279 ? 93.559 -18.966 -164.692 1.00 29.23 279 VAL A N 1
ATOM 2124 C CA . VAL A 1 279 ? 93.940 -20.348 -164.260 1.00 29.23 279 VAL A CA 1
ATOM 2125 C C . VAL A 1 279 ? 93.370 -20.864 -162.915 1.00 29.23 279 VAL A C 1
ATOM 2127 O O . VAL A 1 279 ? 93.006 -20.107 -162.021 1.00 29.23 279 VAL A O 1
ATOM 2130 N N . GLU A 1 280 ? 93.175 -22.188 -162.888 1.00 28.77 280 GLU A N 1
ATOM 2131 C CA . GLU A 1 280 ? 92.464 -23.069 -161.945 1.00 28.77 280 GLU A CA 1
ATOM 2132 C C . GLU A 1 280 ? 93.128 -23.232 -160.560 1.00 28.77 280 GLU A C 1
ATOM 2134 O O . GLU A 1 280 ? 94.342 -23.122 -160.445 1.00 28.77 280 GLU A O 1
ATOM 2139 N N . GLU A 1 281 ? 92.338 -23.570 -159.524 1.00 25.94 281 GLU A N 1
ATOM 2140 C CA . GLU A 1 281 ? 92.377 -24.868 -158.797 1.00 25.94 281 GLU A CA 1
ATOM 2141 C C . GLU A 1 281 ? 91.546 -24.847 -157.483 1.00 25.94 281 GLU A C 1
ATOM 2143 O O . GLU A 1 281 ? 91.333 -23.814 -156.851 1.00 25.94 281 GLU A O 1
ATOM 2148 N N . ALA A 1 282 ? 91.065 -26.023 -157.068 1.00 28.34 282 ALA A N 1
ATOM 2149 C CA . ALA A 1 282 ? 90.555 -26.353 -155.721 1.00 28.34 282 ALA A CA 1
ATOM 2150 C C . ALA A 1 282 ? 91.529 -27.396 -155.086 1.00 28.34 282 ALA A C 1
ATOM 2152 O O . ALA A 1 282 ? 92.414 -27.819 -155.830 1.00 28.34 282 ALA A O 1
ATOM 2153 N N . PRO A 1 283 ? 91.410 -27.921 -153.828 1.00 46.78 283 PRO A N 1
ATOM 2154 C CA . PRO A 1 283 ? 90.302 -27.858 -152.848 1.00 46.78 283 PRO A CA 1
ATOM 2155 C C . PRO A 1 283 ? 90.724 -27.830 -151.328 1.00 46.78 283 PRO A C 1
ATOM 2157 O O . PRO A 1 283 ? 91.882 -27.625 -150.990 1.00 46.78 283 PRO A O 1
ATOM 2160 N N . SER A 1 284 ? 89.784 -28.194 -150.424 1.00 33.00 284 SER A N 1
ATOM 2161 C CA . SER A 1 284 ? 89.968 -29.113 -149.253 1.00 33.00 284 SER A CA 1
ATOM 2162 C C . SER A 1 284 ? 90.362 -28.633 -147.820 1.00 33.00 284 SER A C 1
ATOM 2164 O O . SER A 1 284 ? 91.506 -28.272 -147.580 1.00 33.00 284 SER A O 1
ATOM 2166 N N . ASN A 1 285 ? 89.463 -28.951 -146.852 1.00 34.19 285 ASN A N 1
ATOM 2167 C CA . ASN A 1 285 ? 89.644 -29.302 -145.406 1.00 34.19 285 ASN A CA 1
ATOM 2168 C C . ASN A 1 285 ? 90.300 -28.274 -144.439 1.00 34.19 285 ASN A C 1
ATOM 2170 O O . ASN A 1 285 ? 91.159 -27.508 -144.837 1.00 34.19 285 ASN A O 1
ATOM 2174 N N . GLY A 1 286 ? 90.006 -28.185 -143.127 1.00 32.53 286 GLY A N 1
ATOM 2175 C CA . GLY A 1 286 ? 89.141 -28.899 -142.151 1.00 32.53 286 GLY A CA 1
ATOM 2176 C C . GLY A 1 286 ? 89.385 -28.286 -140.734 1.00 32.53 286 GLY A C 1
ATOM 2177 O O . GLY A 1 286 ? 90.073 -27.274 -140.657 1.00 32.53 286 GLY A O 1
ATOM 2178 N N . ASP A 1 287 ? 88.948 -28.770 -139.557 1.00 38.22 287 ASP A N 1
ATOM 2179 C CA . ASP A 1 287 ? 87.990 -29.804 -139.101 1.00 38.22 287 ASP A CA 1
ATOM 2180 C C . ASP A 1 287 ? 87.736 -29.613 -137.554 1.00 38.22 287 ASP A C 1
ATOM 2182 O O . ASP A 1 287 ? 88.513 -28.930 -136.894 1.00 38.22 287 ASP A O 1
ATOM 2186 N N . ARG A 1 288 ? 86.710 -30.265 -136.967 1.00 32.00 288 ARG A N 1
ATOM 2187 C CA . ARG A 1 288 ? 86.480 -30.603 -135.519 1.00 32.00 288 ARG A CA 1
ATOM 2188 C C . ARG A 1 288 ? 86.077 -29.572 -134.417 1.00 32.00 288 ARG A C 1
ATOM 2190 O O . ARG A 1 288 ? 86.836 -28.729 -133.958 1.00 32.00 288 ARG A O 1
ATOM 2197 N N . LYS A 1 289 ? 84.876 -29.862 -133.871 1.00 49.09 289 LYS A N 1
ATOM 2198 C CA . LYS A 1 289 ? 84.376 -29.931 -132.453 1.00 49.09 289 LYS A CA 1
ATOM 2199 C C . LYS A 1 289 ? 85.423 -30.337 -131.358 1.00 49.09 289 LYS A C 1
ATOM 2201 O O . LYS A 1 289 ? 86.476 -30.810 -131.773 1.00 49.09 289 LYS A O 1
ATOM 2206 N N . PRO A 1 290 ? 85.147 -30.336 -130.009 1.00 52.16 290 PRO A N 1
ATOM 2207 C CA . PRO A 1 290 ? 83.847 -30.556 -129.314 1.00 52.16 290 PRO A CA 1
ATOM 2208 C C . PRO A 1 290 ? 83.545 -29.759 -127.997 1.00 52.16 290 PRO A C 1
ATOM 2210 O O . PRO A 1 290 ? 84.294 -28.892 -127.567 1.00 52.16 290 PRO A O 1
ATOM 2213 N N . SER A 1 291 ? 82.397 -30.091 -127.373 1.00 53.25 291 SER A N 1
ATOM 2214 C CA . SER A 1 291 ? 81.898 -29.766 -126.001 1.00 53.25 291 SER A CA 1
ATOM 2215 C C . SER A 1 291 ? 82.695 -30.512 -124.875 1.00 53.25 291 SER A C 1
ATOM 2217 O O . SER A 1 291 ? 83.631 -31.203 -125.280 1.00 53.25 291 SER A O 1
ATOM 2219 N N . PRO A 1 292 ? 82.400 -30.484 -123.528 1.00 57.47 292 PRO A N 1
ATOM 2220 C CA . PRO A 1 292 ? 81.074 -30.573 -122.848 1.00 57.47 292 PRO A CA 1
ATOM 2221 C C . PRO A 1 292 ? 80.893 -29.862 -121.454 1.00 57.47 292 PRO A C 1
ATOM 2223 O O . PRO A 1 292 ? 81.711 -29.053 -121.033 1.00 57.47 292 PRO A O 1
ATOM 2226 N N . ALA A 1 293 ? 79.777 -30.168 -120.762 1.00 51.16 293 ALA A N 1
ATOM 2227 C CA . ALA A 1 293 ? 79.402 -29.831 -119.358 1.00 51.16 293 ALA A CA 1
ATOM 2228 C C . ALA A 1 293 ? 79.918 -30.925 -118.347 1.00 51.16 293 ALA A C 1
ATOM 2230 O O . ALA A 1 293 ? 80.667 -31.769 -118.849 1.00 51.16 293 ALA A O 1
ATOM 2231 N N . PRO A 1 294 ? 79.562 -31.043 -117.019 1.00 62.78 294 PRO A N 1
ATOM 2232 C CA . PRO A 1 294 ? 78.433 -30.490 -116.218 1.00 62.78 294 PRO A CA 1
ATOM 2233 C C . PRO A 1 294 ? 78.740 -30.052 -114.728 1.00 62.78 294 PRO A C 1
ATOM 2235 O O . PRO A 1 294 ? 79.866 -29.697 -114.407 1.00 62.78 294 PRO A O 1
ATOM 2238 N N . ALA A 1 295 ? 77.705 -30.015 -113.854 1.00 49.91 295 ALA A N 1
ATOM 2239 C CA . ALA A 1 295 ? 77.592 -29.504 -112.447 1.00 49.91 295 ALA A CA 1
ATOM 2240 C C . ALA A 1 295 ? 78.131 -30.483 -111.330 1.00 49.91 295 ALA A C 1
ATOM 2242 O O . ALA A 1 295 ? 78.801 -31.424 -111.756 1.00 49.91 295 ALA A O 1
ATOM 2243 N N . PRO A 1 296 ? 77.866 -30.407 -109.971 1.00 67.94 296 PRO A N 1
ATOM 2244 C CA . PRO A 1 296 ? 76.953 -29.576 -109.125 1.00 67.94 296 PRO A CA 1
ATOM 2245 C C . PRO A 1 296 ? 77.474 -29.097 -107.702 1.00 67.94 296 PRO A C 1
ATOM 2247 O O . PRO A 1 296 ? 78.670 -28.966 -107.489 1.00 67.94 296 PRO A O 1
ATOM 2250 N N . ALA A 1 297 ? 76.539 -28.776 -106.771 1.00 53.25 297 ALA A N 1
ATOM 2251 C CA . ALA A 1 297 ? 76.584 -28.124 -105.417 1.00 53.25 297 ALA A CA 1
ATOM 2252 C C . ALA A 1 297 ? 77.243 -28.942 -104.235 1.00 53.25 297 ALA A C 1
ATOM 2254 O O . ALA A 1 297 ? 77.846 -29.958 -104.576 1.00 53.25 297 ALA A O 1
ATOM 2255 N N . PRO A 1 298 ? 77.130 -28.650 -102.884 1.00 67.12 298 PRO A N 1
ATOM 2256 C CA . PRO A 1 298 ? 76.384 -27.603 -102.115 1.00 67.12 298 PRO A CA 1
ATOM 2257 C C . PRO A 1 298 ? 77.002 -27.018 -100.775 1.00 67.12 298 PRO A C 1
ATOM 2259 O O . PRO A 1 298 ? 78.041 -27.452 -100.301 1.00 67.12 298 PRO A O 1
ATOM 2262 N N . ALA A 1 299 ? 76.232 -26.124 -100.108 1.00 49.03 299 ALA A N 1
ATOM 2263 C CA . ALA A 1 299 ? 76.005 -25.961 -98.636 1.00 49.03 299 ALA A CA 1
ATOM 2264 C C . ALA A 1 299 ? 76.987 -25.253 -97.631 1.00 49.03 299 ALA A C 1
ATOM 2266 O O . ALA A 1 299 ? 78.053 -25.764 -97.315 1.00 49.03 299 ALA A O 1
ATOM 2267 N N . ALA A 1 300 ? 76.450 -24.215 -96.940 1.00 47.81 300 ALA A N 1
ATOM 2268 C CA . ALA A 1 300 ? 76.226 -24.119 -95.464 1.00 47.81 300 ALA A CA 1
ATOM 2269 C C . ALA A 1 300 ? 76.865 -22.988 -94.591 1.00 47.81 300 ALA A C 1
ATOM 2271 O O . ALA A 1 300 ? 78.078 -22.850 -94.498 1.00 47.81 300 ALA A O 1
ATOM 2272 N N . LYS A 1 301 ? 75.971 -22.386 -93.772 1.00 48.31 301 LYS A N 1
ATOM 2273 C CA . LYS A 1 301 ? 76.112 -21.664 -92.475 1.00 48.31 301 LYS A CA 1
ATOM 2274 C C . LYS A 1 301 ? 76.632 -20.213 -92.416 1.00 48.31 301 LYS A C 1
ATOM 2276 O O . LYS A 1 301 ? 77.601 -19.838 -93.062 1.00 48.31 301 LYS A O 1
ATOM 2281 N N . GLY A 1 302 ? 75.959 -19.454 -91.542 1.00 50.72 302 GLY A N 1
ATOM 2282 C CA . GLY A 1 302 ? 76.102 -18.035 -91.211 1.00 50.72 302 GLY A CA 1
ATOM 2283 C C . GLY A 1 302 ? 74.811 -17.557 -90.556 1.00 50.72 302 GLY A C 1
ATOM 2284 O O . GLY A 1 302 ? 74.364 -16.458 -90.930 1.00 50.72 302 GLY A O 1
#

Sequence (302 aa):
MVAPEKPQSAPKTTQFAVGVRGYNQRQVDERLAELTKEMRETARSRDEAVATSSDLTKALAYAQKELAETKAALARMSSSPSGAGAMAERVRMMMQLAEEEIADLRAAAEADAASTRDQADKYAHETRRTADKLAKDAEEERARLLSEAKGEIEKLNAAAGAKRVEQAAAAERARKEADAKAEAAAAAARQEADRVAAEELARKKKAFEDEYAAKRKAFEDEVARKQQETESALTSARAQQTEADRNRKLALDLRKKVAERIAATDVAVQEAMRLLAPVEEAPSNGDRKPSPAPAPAPAAKG

Secondary structure (DSSP, 8-state):
-PPPPPPPPPP---PPPEETTEE-HHHHHHHHHHHHHHHHHHHHHHHHHHHHHHHHHHHHHHHHHHHHHHHHHHHHHHH-TTSHHHHHHHHHHHHHHHHHHHHHHHHHHHHHHHHHHHHHHHHHHHHHHHHHHHHHHHHHHHHHHHHHHHHHHHHHHHHHHHHHHHHHHHHHHHHHHHHHHHHHHHHHHHHHHHHHHHHHHHHHHHHHHHHHHHHHHHHHHHHHHHHHHHHHHHHHHHHHHHHHHHHHHHHHHHHHHHHHHHHHHHHHHHHHTTSS--------------------------

Radius of gyration: 96.55 Å; chains: 1; bounding box: 187×51×254 Å

Foldseek 3Di:
DDDDDDPDDDDDPDDFDADPVGGDPVVVVVVVVVVVVVVVVVVVVVVVVVVVVVVVVVVVVVVVVVVVVVVVLVVVCVVCVPDPSVVVVVVVVVVVVVVVVVVVVVVVVVVVVVVVVVVVVVVVVVVVVVVVVVVVVVVVVVVVVVVVVVVVVVVVVVVVVVVVVVVVVVVVVVVVVVVVVVVVVVVVVVVVVVVVVVVVVVVVVVVVVVVVVVVVVVVVVVVVVVVVVVVVVVVVVVVVVVVVVVVVVVVVVVVVVVVVVVVVVVVVVVVVVPPDDDDDDDDDDDDDDDDDDDDDDDYDDD